Protein AF-R4WK52-F1 (afdb_monomer_lite)

Foldseek 3Di:
DQDDFFQDDPPPPPHGTRQDDDPNHGDDDDDDDDDDDDDPVVSCVVCCCVPVVPDDDDDDDDPDDPVVVPVVDDPDDDFFPDDDDPQKDFPDWADDDVQKTKTKMWRNDQPDFKDKDQQQRGGDFKGFPFKFWADPVRPGGPLPDDDDFDCDPPRPRPDDPPSPPDPGGSIDIDGRGDMIMMMTRIDGDPDD

Secondary structure (DSSP, 8-state):
------SS--SSS--S-S--EETTEE-----------S-HHHHHHHHHHHHTSPPPP------S-HHHHHHHS-----SBSSPPPTTEEEEEEEEEETTEEEEEEEE--SSSPPEEEE-SSSBSSEEEEEEEEE-TTSSSBGGG--PPP---SSS----PPP-------SEEEE-TT-EEEEEEEEEE----

Radius of gyration: 23.98 Å; chains: 1; bounding box: 51×57×61 Å

pLDDT: mean 88.11, std 11.54, range [46.22, 97.69]

InterPro domains:
  IPR011013 Galactose mutarotase-like domain superfamily [SSF74650] (1-186)
  IPR041147 Glycosyl hydrolases family 38, C-terminal domain [PF17677] (88-182)
  IPR050843 Glycosyl Hydrolase Family 38 [PTHR11607] (1-186)

Sequence (192 aa):
MVHRRLTHDDAFGVGEALNETAFGEGLVARGSIWLFAGNAEKGREVVQERSVLAPWVFISPTQLPFEHWKDTVRMEFSSLKTALPSTVQILTLEPWSNDKILLRLEHISTKADAVTIDLEDLFVPFKVNGIREMTIDGNKKKSEIRRLVWNEEIGNTIIASAPTSQPISTQVTLKTMQIRTFVLDVSYYNTF

Structure (mmCIF, N/CA/C/O backbone):
data_AF-R4WK52-F1
#
_entry.id   AF-R4WK52-F1
#
loop_
_atom_site.group_PDB
_atom_site.id
_atom_site.type_symbol
_atom_site.label_atom_id
_atom_site.label_alt_id
_atom_site.label_comp_id
_atom_site.label_asym_id
_atom_site.label_entity_id
_atom_site.label_seq_id
_atom_site.pdbx_PDB_ins_code
_atom_site.Cartn_x
_atom_site.Cartn_y
_atom_site.Cartn_z
_atom_site.occupancy
_atom_site.B_iso_or_equiv
_atom_site.auth_seq_id
_atom_site.auth_comp_id
_atom_site.auth_asym_id
_atom_site.auth_atom_id
_atom_site.pdbx_PDB_model_num
ATOM 1 N N . MET A 1 1 ? 25.585 -5.876 -5.736 1.00 86.94 1 MET A N 1
ATOM 2 C CA . MET A 1 1 ? 25.404 -6.767 -6.904 1.00 86.94 1 MET A CA 1
ATOM 3 C C . MET A 1 1 ? 24.112 -6.341 -7.592 1.00 86.94 1 MET A C 1
ATOM 5 O O . MET A 1 1 ? 23.113 -6.286 -6.895 1.00 86.94 1 MET A O 1
ATOM 9 N N . VAL A 1 2 ? 24.140 -5.938 -8.871 1.00 91.00 2 VAL A N 1
ATOM 10 C CA . VAL A 1 2 ? 22.986 -5.294 -9.556 1.00 91.00 2 VAL A CA 1
ATOM 11 C C . VAL A 1 2 ? 22.359 -6.138 -10.672 1.00 91.00 2 VAL A C 1
ATOM 13 O O . VAL A 1 2 ? 21.187 -5.970 -10.974 1.00 91.00 2 VAL A O 1
ATOM 16 N N . HIS A 1 3 ? 23.126 -7.048 -11.271 1.00 93.38 3 HIS A N 1
ATOM 17 C CA . HIS A 1 3 ? 22.686 -7.991 -12.298 1.00 93.38 3 HIS A CA 1
ATOM 18 C C . HIS A 1 3 ? 23.680 -9.164 -12.331 1.00 93.38 3 HIS A C 1
ATOM 20 O O . HIS A 1 3 ? 24.831 -8.993 -11.908 1.00 93.38 3 HIS A O 1
ATOM 26 N N . ARG A 1 4 ? 23.256 -10.351 -12.777 1.00 94.25 4 ARG A N 1
ATOM 27 C CA . ARG A 1 4 ? 24.093 -11.561 -12.810 1.00 94.25 4 ARG A CA 1
ATOM 28 C C . ARG A 1 4 ? 23.919 -12.291 -14.135 1.00 94.25 4 ARG A C 1
ATOM 30 O O . ARG A 1 4 ? 22.816 -12.374 -14.647 1.00 94.25 4 ARG A O 1
ATOM 37 N N . ARG A 1 5 ? 25.015 -12.877 -14.613 1.00 94.50 5 ARG A N 1
ATOM 38 C CA . ARG A 1 5 ? 25.045 -13.807 -15.738 1.00 94.50 5 ARG A CA 1
ATOM 39 C C . ARG A 1 5 ? 25.980 -14.957 -15.383 1.00 94.50 5 ARG A C 1
ATOM 41 O O . ARG A 1 5 ? 27.119 -14.712 -14.987 1.00 94.50 5 ARG A O 1
ATOM 48 N N . LEU A 1 6 ? 25.500 -16.184 -15.506 1.00 95.69 6 LEU A N 1
ATOM 49 C CA . LEU A 1 6 ? 26.242 -17.423 -15.312 1.00 95.69 6 LEU A CA 1
ATOM 50 C C . LEU A 1 6 ? 26.211 -18.209 -16.620 1.00 95.69 6 LEU A C 1
ATOM 52 O O . LEU A 1 6 ? 25.214 -18.207 -17.330 1.00 95.69 6 LEU A O 1
ATOM 56 N N . THR A 1 7 ? 27.312 -18.874 -16.946 1.00 95.19 7 THR A N 1
ATOM 57 C CA . THR A 1 7 ? 27.422 -19.726 -18.141 1.00 95.19 7 THR A CA 1
ATOM 58 C C . THR A 1 7 ? 27.175 -21.202 -17.844 1.00 95.19 7 THR A C 1
ATOM 60 O O . THR A 1 7 ? 27.148 -22.003 -18.770 1.00 95.19 7 THR A O 1
ATOM 63 N N . HIS A 1 8 ? 26.987 -21.550 -16.569 1.00 96.31 8 HIS A N 1
ATOM 64 C CA . HIS A 1 8 ? 26.756 -22.910 -16.098 1.00 96.31 8 HIS A CA 1
ATOM 65 C C . HIS A 1 8 ? 25.601 -22.930 -15.093 1.00 96.31 8 HIS A C 1
ATOM 67 O O . HIS A 1 8 ? 25.395 -21.952 -14.368 1.00 96.31 8 HIS A O 1
ATOM 73 N N . ASP A 1 9 ? 24.875 -24.044 -15.086 1.00 96.31 9 ASP A N 1
ATOM 74 C CA . ASP A 1 9 ? 23.872 -24.391 -14.078 1.00 96.31 9 ASP A CA 1
ATOM 75 C C . ASP A 1 9 ? 24.554 -24.718 -12.738 1.00 96.31 9 ASP A C 1
ATOM 77 O O . ASP A 1 9 ? 25.707 -25.161 -12.702 1.00 96.31 9 ASP A O 1
ATOM 81 N N . ASP A 1 10 ? 23.849 -24.479 -11.637 1.00 96.75 10 ASP A N 1
ATOM 82 C CA . ASP A 1 10 ? 24.337 -24.725 -10.277 1.00 96.75 10 ASP A CA 1
ATOM 83 C C . ASP A 1 10 ? 23.912 -26.092 -9.706 1.00 96.75 10 ASP A C 1
ATOM 85 O O . ASP A 1 10 ? 24.229 -26.402 -8.558 1.00 96.75 10 ASP A O 1
ATOM 89 N N . ALA A 1 11 ? 23.259 -26.932 -10.515 1.00 95.69 11 ALA A N 1
ATOM 90 C CA . ALA A 1 11 ? 22.800 -28.280 -10.198 1.00 95.69 11 ALA A CA 1
ATOM 91 C C . ALA A 1 11 ? 21.759 -28.371 -9.066 1.00 95.69 11 ALA A C 1
ATOM 93 O O . ALA A 1 11 ? 21.565 -29.448 -8.496 1.00 95.69 11 ALA A O 1
ATOM 94 N N . PHE A 1 12 ? 21.027 -27.288 -8.776 1.00 96.62 12 PHE A N 1
ATOM 95 C CA . PHE A 1 12 ? 19.906 -27.299 -7.821 1.00 96.62 12 PHE A CA 1
ATOM 96 C C . PHE A 1 12 ? 18.532 -27.566 -8.463 1.00 96.62 12 PHE A C 1
ATOM 98 O O . PHE A 1 12 ? 17.501 -27.424 -7.806 1.00 96.62 12 PHE A O 1
ATOM 105 N N . GLY A 1 13 ? 18.511 -28.015 -9.723 1.00 96.62 13 GLY A N 1
ATOM 106 C CA . GLY A 1 13 ? 17.323 -28.577 -10.377 1.00 96.62 13 GLY A CA 1
ATOM 107 C C . GLY A 1 13 ? 16.658 -27.691 -11.429 1.00 96.62 13 GLY A C 1
ATOM 108 O O . GLY A 1 13 ? 15.668 -28.123 -12.014 1.00 96.62 13 GLY A O 1
ATOM 109 N N . VAL A 1 14 ? 17.192 -26.494 -11.696 1.00 96.31 14 VAL A N 1
ATOM 110 C CA . VAL A 1 14 ? 16.704 -25.633 -12.789 1.00 96.31 14 VAL A CA 1
ATOM 111 C C . VAL A 1 14 ? 17.180 -26.170 -14.145 1.00 96.31 14 VAL A C 1
ATOM 113 O O . VAL A 1 14 ? 16.393 -26.228 -15.085 1.00 96.31 14 VAL A O 1
ATOM 116 N N . GLY A 1 15 ? 18.423 -26.664 -14.228 1.00 95.38 15 GLY A N 1
ATOM 117 C CA . GLY A 1 15 ? 18.935 -27.368 -15.410 1.00 95.38 15 GLY A CA 1
ATOM 118 C C . GLY A 1 15 ? 19.365 -26.440 -16.547 1.00 95.38 15 GLY A C 1
ATOM 119 O O . GLY A 1 15 ? 19.543 -26.893 -17.678 1.00 95.38 15 GLY A O 1
ATOM 120 N N . GLU A 1 16 ? 19.553 -25.155 -16.260 1.00 96.25 16 GLU A N 1
ATOM 121 C CA . GLU A 1 16 ? 20.006 -24.151 -17.215 1.00 96.25 16 GLU A CA 1
ATOM 122 C C . GLU A 1 16 ? 20.900 -23.115 -16.534 1.00 96.25 16 GLU A C 1
ATOM 124 O O . GLU A 1 16 ? 20.782 -22.807 -15.349 1.00 96.25 16 GLU A O 1
ATOM 129 N N . ALA A 1 17 ? 21.827 -22.557 -17.306 1.00 96.19 17 ALA A N 1
ATOM 130 C CA . ALA A 1 17 ? 22.644 -21.456 -16.832 1.00 96.19 17 ALA A CA 1
ATOM 131 C C . ALA A 1 17 ? 21.810 -20.169 -16.743 1.00 96.19 17 ALA A C 1
ATOM 133 O O . ALA A 1 17 ? 21.009 -19.889 -17.634 1.00 96.19 17 ALA A O 1
ATOM 134 N N . LEU A 1 18 ? 22.069 -19.329 -15.733 1.00 96.56 18 LEU A N 1
ATOM 135 C CA . LEU A 1 18 ? 21.485 -17.984 -15.633 1.00 96.56 18 LEU A CA 1
ATOM 136 C C . LEU A 1 18 ? 22.052 -17.059 -16.729 1.00 96.56 18 LEU A C 1
ATOM 138 O O . LEU A 1 18 ? 22.926 -16.232 -16.474 1.00 96.56 18 LEU A O 1
ATOM 142 N N . ASN A 1 19 ? 21.588 -17.218 -17.964 1.00 96.25 19 ASN A N 1
ATOM 143 C CA . ASN A 1 19 ? 22.111 -16.554 -19.157 1.00 96.25 19 ASN A CA 1
ATOM 144 C C . ASN A 1 19 ? 20.976 -15.910 -19.968 1.00 96.25 19 ASN A C 1
ATOM 146 O O . ASN A 1 19 ? 20.740 -16.267 -21.121 1.00 96.25 19 ASN A O 1
ATOM 150 N N . GLU A 1 20 ? 20.257 -14.977 -19.345 1.00 96.25 20 GLU A N 1
ATOM 151 C CA . GLU A 1 20 ? 19.102 -14.307 -19.947 1.00 96.25 20 GLU A CA 1
ATOM 152 C C . GLU A 1 20 ? 19.491 -13.512 -21.207 1.00 96.25 20 GLU A C 1
ATOM 154 O O . GLU A 1 20 ? 20.493 -12.786 -21.233 1.00 96.25 20 GLU A O 1
ATOM 159 N N . THR A 1 21 ? 18.674 -13.627 -22.259 1.00 95.50 21 THR A N 1
ATOM 160 C CA . THR A 1 21 ? 18.874 -12.931 -23.539 1.00 95.50 21 THR A CA 1
ATOM 161 C C . THR A 1 21 ? 17.577 -12.300 -24.045 1.00 95.50 21 THR A C 1
ATOM 163 O O . THR A 1 21 ? 16.484 -12.785 -23.759 1.00 95.50 21 THR A O 1
ATOM 166 N N . ALA A 1 22 ? 17.697 -11.215 -24.810 1.00 94.56 22 ALA A N 1
ATOM 167 C CA . ALA A 1 22 ? 16.609 -10.566 -25.533 1.00 94.56 22 ALA A CA 1
ATOM 168 C C . ALA A 1 22 ? 17.093 -10.209 -26.946 1.00 94.56 22 ALA A C 1
ATOM 170 O O . ALA A 1 22 ? 18.176 -9.656 -27.108 1.00 94.56 22 ALA A O 1
ATOM 171 N N . PHE A 1 23 ? 16.309 -10.546 -27.975 1.00 94.00 23 PHE A N 1
ATOM 172 C CA . PHE A 1 23 ? 16.657 -10.303 -29.388 1.00 94.00 23 PHE A CA 1
ATOM 173 C C . PHE A 1 23 ? 18.012 -10.895 -29.831 1.00 94.00 23 PHE A C 1
ATOM 175 O O . PHE A 1 23 ? 18.664 -10.364 -30.722 1.00 94.00 23 PHE A O 1
ATOM 182 N N . GLY A 1 24 ? 18.434 -12.007 -29.219 1.00 93.56 24 GLY A N 1
ATOM 183 C CA . GLY A 1 24 ? 19.725 -12.646 -29.507 1.00 93.56 24 GLY A CA 1
ATOM 184 C C . GLY A 1 24 ? 20.925 -12.000 -28.805 1.00 93.56 24 GLY A C 1
ATOM 185 O O . GLY A 1 24 ? 22.045 -12.480 -28.963 1.00 93.56 24 GLY A O 1
ATOM 186 N N . GLU A 1 25 ? 20.703 -10.964 -27.997 1.00 95.12 25 GLU A N 1
ATOM 187 C CA . GLU A 1 25 ? 21.729 -10.292 -27.202 1.00 95.12 25 GLU A CA 1
ATOM 188 C C . GLU A 1 25 ? 21.534 -10.546 -25.703 1.00 95.12 25 GLU A C 1
ATOM 190 O O . GLU A 1 25 ? 20.464 -10.958 -25.259 1.00 95.12 25 GLU A O 1
ATOM 195 N N . GLY A 1 26 ? 22.578 -10.319 -24.901 1.00 94.69 26 GLY A N 1
ATOM 196 C CA . GLY A 1 26 ? 22.482 -10.442 -23.443 1.00 94.69 26 GLY A CA 1
ATOM 197 C C . GLY A 1 26 ? 21.483 -9.442 -22.858 1.00 94.69 26 GLY A C 1
ATOM 198 O O . GLY A 1 26 ? 21.455 -8.282 -23.270 1.00 94.69 26 GLY A O 1
ATOM 199 N N . LEU A 1 27 ? 20.672 -9.884 -21.894 1.00 95.31 27 LEU A N 1
ATOM 200 C CA . LEU A 1 27 ? 19.656 -9.038 -21.272 1.00 95.31 27 LEU A CA 1
ATOM 201 C C . LEU A 1 27 ? 20.279 -7.780 -20.640 1.00 95.31 27 LEU A C 1
ATOM 203 O O . LEU A 1 27 ? 21.275 -7.847 -19.919 1.00 95.31 27 LEU A O 1
ATOM 207 N N . VAL A 1 28 ? 19.653 -6.625 -20.872 1.00 93.69 28 VAL A N 1
ATOM 208 C CA . VAL A 1 28 ? 20.052 -5.350 -20.265 1.00 93.69 28 VAL A CA 1
ATOM 209 C C . VAL A 1 28 ? 19.059 -4.975 -19.171 1.00 93.69 28 VAL A C 1
ATOM 211 O O . VAL A 1 28 ? 17.917 -4.614 -19.448 1.00 93.69 28 VAL A O 1
ATOM 214 N N . ALA A 1 29 ? 19.509 -5.009 -17.917 1.00 93.12 29 ALA A N 1
ATOM 215 C CA . ALA A 1 29 ? 18.735 -4.515 -16.784 1.00 93.12 29 ALA A CA 1
ATOM 216 C C . ALA A 1 29 ? 18.950 -3.007 -16.574 1.00 93.12 29 ALA A C 1
ATOM 218 O O . ALA A 1 29 ? 20.080 -2.513 -16.591 1.00 93.12 29 ALA A O 1
ATOM 219 N N . ARG A 1 30 ? 17.862 -2.273 -16.318 1.00 94.25 30 ARG A N 1
ATOM 220 C CA . ARG A 1 30 ? 17.885 -0.857 -15.926 1.00 94.25 30 ARG A CA 1
ATOM 221 C C . ARG A 1 30 ? 17.301 -0.711 -14.525 1.00 94.25 30 ARG A C 1
ATOM 223 O O . ARG A 1 30 ? 16.244 -1.257 -14.238 1.00 94.25 30 ARG A O 1
ATOM 230 N N . GLY A 1 31 ? 17.968 0.066 -13.680 1.00 90.31 31 GLY A N 1
ATOM 231 C CA . GLY A 1 31 ? 17.504 0.385 -12.333 1.00 90.31 31 GLY A CA 1
ATOM 232 C C . GLY A 1 31 ? 18.007 1.748 -11.873 1.00 90.31 31 GLY A C 1
ATOM 233 O O . GLY A 1 31 ? 18.749 2.427 -12.586 1.00 90.31 31 GLY A O 1
ATOM 234 N N . SER A 1 32 ? 17.599 2.163 -10.679 1.00 89.19 32 SER A N 1
ATOM 235 C CA . SER A 1 32 ? 18.031 3.416 -10.055 1.00 89.19 32 SER A CA 1
ATOM 236 C C . SER A 1 32 ? 18.403 3.171 -8.598 1.00 89.19 32 SER A C 1
ATOM 238 O O . SER A 1 32 ? 17.761 2.374 -7.919 1.00 89.19 32 SER A O 1
ATOM 240 N N . ILE A 1 33 ? 19.447 3.853 -8.126 1.00 88.06 33 ILE A N 1
ATOM 241 C CA . ILE A 1 33 ? 19.880 3.819 -6.727 1.00 88.06 33 ILE A CA 1
ATOM 242 C C . ILE A 1 33 ? 19.674 5.215 -6.154 1.00 88.06 33 ILE A C 1
ATOM 244 O O . ILE A 1 33 ? 20.225 6.188 -6.669 1.00 88.06 33 ILE A O 1
ATOM 248 N N . TRP A 1 34 ? 18.894 5.303 -5.082 1.00 87.31 34 TRP A N 1
ATOM 249 C CA . TRP A 1 34 ? 18.673 6.543 -4.349 1.00 87.31 34 TRP A CA 1
ATOM 250 C C . TRP A 1 34 ? 19.584 6.568 -3.125 1.00 87.31 34 TRP A C 1
ATOM 252 O O . TRP A 1 34 ? 19.516 5.682 -2.276 1.00 87.31 34 TRP A O 1
ATOM 262 N N . LEU A 1 35 ? 20.444 7.581 -3.042 1.00 86.94 35 LEU A N 1
ATOM 263 C CA . LEU A 1 35 ? 21.321 7.810 -1.897 1.00 86.94 35 LEU A CA 1
ATOM 264 C C . LEU A 1 35 ? 20.873 9.079 -1.182 1.00 86.94 35 LEU A C 1
ATOM 266 O O . LEU A 1 35 ? 20.707 10.126 -1.807 1.00 86.94 35 LEU A O 1
ATOM 270 N N . PHE A 1 36 ? 20.696 8.981 0.131 1.00 87.00 36 PHE A N 1
ATOM 271 C CA . PHE A 1 36 ? 20.346 10.107 0.982 1.00 87.00 36 PHE A CA 1
ATOM 272 C C . PHE A 1 36 ? 21.392 10.261 2.086 1.00 87.00 36 PHE A C 1
ATOM 274 O O . PHE A 1 36 ? 21.733 9.291 2.760 1.00 87.00 36 PHE A O 1
ATOM 281 N N . ALA A 1 37 ? 21.877 11.486 2.287 1.00 90.25 37 ALA A N 1
ATOM 282 C CA . ALA A 1 37 ? 22.793 11.835 3.365 1.00 90.25 37 ALA A CA 1
ATOM 283 C C . ALA A 1 37 ? 22.104 12.824 4.315 1.00 90.25 37 ALA A C 1
ATOM 285 O O . ALA A 1 37 ? 21.716 13.916 3.903 1.00 90.25 37 ALA A O 1
ATOM 286 N N . GLY A 1 38 ? 21.940 12.443 5.584 1.00 88.56 38 GLY A N 1
ATOM 287 C CA . GLY A 1 38 ? 21.309 13.284 6.600 1.00 88.56 38 GLY A CA 1
ATOM 288 C C . GLY A 1 38 ? 20.511 12.481 7.623 1.00 88.56 38 GLY A C 1
ATOM 289 O O . GLY A 1 38 ? 20.857 11.351 7.959 1.00 88.56 38 GLY A O 1
ATOM 290 N N . ASN A 1 39 ? 19.427 13.075 8.125 1.00 87.94 39 ASN A N 1
ATOM 291 C CA . ASN A 1 39 ? 18.526 12.415 9.065 1.00 87.94 39 ASN A CA 1
ATOM 292 C C . ASN A 1 39 ? 17.831 11.207 8.409 1.00 87.94 39 ASN A C 1
ATOM 294 O O . ASN A 1 39 ? 17.157 11.361 7.394 1.00 87.94 39 ASN A O 1
ATOM 298 N N . ALA A 1 40 ? 17.965 10.025 9.014 1.00 83.19 40 ALA A N 1
ATOM 299 C CA . ALA A 1 40 ? 17.445 8.776 8.461 1.00 83.19 40 ALA A CA 1
ATOM 300 C C . ALA A 1 40 ? 15.916 8.762 8.269 1.00 83.19 40 ALA A C 1
ATOM 302 O O . ALA A 1 40 ? 15.443 8.197 7.289 1.00 83.19 40 ALA A O 1
ATOM 303 N N . GLU A 1 41 ? 15.147 9.407 9.152 1.00 78.81 41 GLU A N 1
ATOM 304 C CA . GLU A 1 41 ? 13.683 9.483 9.030 1.00 78.81 41 GLU A CA 1
ATOM 305 C C . GLU A 1 41 ? 13.285 10.320 7.810 1.00 78.81 41 GLU A C 1
ATOM 307 O O . GLU A 1 41 ? 12.497 9.870 6.981 1.00 78.81 41 GLU A O 1
ATOM 312 N N . LYS A 1 42 ? 13.915 11.490 7.642 1.00 81.38 42 LYS A N 1
ATOM 313 C CA . LYS A 1 42 ? 13.708 12.347 6.465 1.00 81.38 42 LYS A CA 1
ATOM 314 C C . LYS A 1 42 ? 14.198 11.676 5.179 1.00 81.38 42 LYS A C 1
ATOM 316 O O . LYS A 1 42 ? 13.603 11.836 4.120 1.00 81.38 42 LYS A O 1
ATOM 321 N N . GLY A 1 43 ? 15.282 10.910 5.274 1.00 85.62 43 GLY A N 1
ATOM 322 C CA . GLY A 1 43 ? 15.788 10.115 4.162 1.00 85.62 43 GLY A CA 1
ATOM 323 C C . GLY A 1 43 ? 14.808 9.040 3.722 1.00 85.62 43 GLY A C 1
ATOM 324 O O . GLY A 1 43 ? 14.590 8.882 2.524 1.00 85.62 43 GLY A O 1
ATOM 325 N N . ARG A 1 44 ? 14.183 8.342 4.679 1.00 81.06 44 ARG A N 1
ATOM 326 C CA . ARG A 1 44 ? 13.153 7.339 4.395 1.00 81.06 44 ARG A CA 1
ATOM 327 C C . ARG A 1 44 ? 11.984 7.959 3.640 1.00 81.06 44 ARG A C 1
ATOM 329 O O . ARG A 1 44 ? 11.641 7.435 2.592 1.00 81.06 44 ARG A O 1
ATOM 336 N N . GLU A 1 45 ? 11.436 9.068 4.132 1.00 79.50 45 GLU A N 1
ATOM 337 C CA . GLU A 1 45 ? 10.319 9.786 3.499 1.00 79.50 45 GLU A CA 1
ATOM 338 C C . GLU A 1 45 ? 10.632 10.134 2.034 1.00 79.50 45 GLU A C 1
ATOM 340 O O . GLU A 1 45 ? 9.950 9.672 1.122 1.00 79.50 45 GLU A O 1
ATOM 345 N N . VAL A 1 46 ? 11.749 10.828 1.787 1.00 83.50 46 VAL A N 1
ATOM 346 C CA . VAL A 1 46 ? 12.144 11.254 0.433 1.00 83.50 46 VAL A CA 1
ATOM 347 C C . VAL A 1 46 ? 12.391 10.066 -0.501 1.00 83.50 46 VAL A C 1
ATOM 349 O O . VAL A 1 46 ? 12.014 10.098 -1.674 1.00 83.50 46 VAL A O 1
ATOM 352 N N . VAL A 1 47 ? 13.060 9.016 -0.018 1.00 86.38 47 VAL A N 1
ATOM 353 C CA . VAL A 1 47 ? 13.332 7.824 -0.835 1.00 86.38 47 VAL A CA 1
ATOM 354 C C . VAL A 1 47 ? 12.036 7.069 -1.121 1.00 86.38 47 VAL A C 1
ATOM 356 O O . VAL A 1 47 ? 11.841 6.614 -2.248 1.00 86.38 47 VAL A O 1
ATOM 359 N N . GLN A 1 48 ? 11.139 6.958 -0.144 1.00 83.31 48 GLN A N 1
ATOM 360 C CA . GLN A 1 48 ? 9.858 6.273 -0.284 1.00 83.31 48 GLN A CA 1
ATOM 361 C C . GLN A 1 48 ? 8.954 6.970 -1.304 1.00 83.31 48 GLN A C 1
ATOM 363 O O . GLN A 1 48 ? 8.451 6.297 -2.205 1.00 83.31 48 GLN A O 1
ATOM 368 N N . GLU A 1 49 ? 8.828 8.297 -1.236 1.00 81.88 49 GLU A N 1
ATOM 369 C CA . GLU A 1 49 ? 8.078 9.102 -2.212 1.00 81.88 49 GLU A CA 1
ATOM 370 C C . GLU A 1 49 ? 8.612 8.939 -3.639 1.00 81.88 49 GLU A C 1
ATOM 372 O O . GLU A 1 49 ? 7.845 8.884 -4.596 1.00 81.88 49 GLU A O 1
ATOM 377 N N . ARG A 1 50 ? 9.934 8.832 -3.805 1.00 84.00 50 ARG A N 1
ATOM 378 C CA . ARG A 1 50 ? 10.556 8.739 -5.136 1.00 84.00 50 ARG A CA 1
ATOM 379 C C . ARG A 1 50 ? 10.602 7.335 -5.724 1.00 84.00 50 ARG A C 1
ATOM 381 O O . ARG A 1 50 ? 10.713 7.207 -6.940 1.00 84.00 50 ARG A O 1
ATOM 388 N N . SER A 1 51 ? 10.601 6.298 -4.888 1.00 83.38 51 SER A N 1
ATOM 389 C CA . SER A 1 51 ? 10.824 4.917 -5.338 1.00 83.38 51 SER A CA 1
ATOM 390 C C . SER A 1 51 ? 9.592 4.027 -5.227 1.00 83.38 51 SER A C 1
ATOM 392 O O . SER A 1 51 ? 9.293 3.308 -6.175 1.00 83.38 51 SER A O 1
ATOM 394 N N . VAL A 1 52 ? 8.874 4.076 -4.104 1.00 81.19 52 VAL A N 1
ATOM 395 C CA . VAL A 1 52 ? 7.751 3.167 -3.815 1.00 81.19 52 VAL A CA 1
ATOM 396 C C . VAL A 1 52 ? 6.411 3.835 -4.101 1.00 81.19 52 VAL A C 1
ATOM 398 O O . VAL A 1 52 ? 5.509 3.200 -4.636 1.00 81.19 52 VAL A O 1
ATOM 401 N N . LEU A 1 53 ? 6.288 5.119 -3.763 1.00 85.50 53 LEU A N 1
ATOM 402 C CA . LEU A 1 53 ? 5.055 5.901 -3.871 1.00 85.50 53 LEU A CA 1
ATOM 403 C C . LEU A 1 53 ? 5.142 6.955 -4.980 1.00 85.50 53 LEU A C 1
ATOM 405 O O . LEU A 1 53 ? 4.523 8.014 -4.883 1.00 85.50 53 LEU A O 1
ATOM 409 N N . ALA A 1 54 ? 5.927 6.674 -6.024 1.00 87.06 54 ALA A N 1
ATOM 410 C CA . ALA A 1 54 ? 6.085 7.597 -7.136 1.00 87.06 54 ALA A CA 1
ATOM 411 C C . ALA A 1 54 ? 4.715 7.898 -7.777 1.00 87.06 54 ALA A C 1
ATOM 413 O O . ALA A 1 54 ? 3.939 6.968 -8.034 1.00 87.06 54 ALA A O 1
ATOM 414 N N . PRO A 1 55 ? 4.401 9.178 -8.050 1.00 88.50 55 PRO A N 1
ATOM 415 C CA . PRO A 1 55 ? 3.118 9.549 -8.622 1.00 88.50 55 PRO A CA 1
ATOM 416 C C . PRO A 1 55 ? 2.965 8.954 -10.020 1.00 88.50 55 PRO A C 1
ATOM 418 O O . PRO A 1 55 ? 3.917 8.879 -10.802 1.00 88.50 55 PRO A O 1
ATOM 421 N N . TRP A 1 56 ? 1.741 8.558 -10.354 1.00 90.44 56 TRP A N 1
ATOM 422 C CA . TRP A 1 56 ? 1.427 8.097 -11.698 1.00 90.44 56 TRP A CA 1
ATOM 423 C C . TRP A 1 56 ? 1.275 9.305 -12.615 1.00 90.44 56 TRP A C 1
ATOM 425 O O . TRP A 1 56 ? 0.474 10.204 -12.359 1.00 90.44 56 TRP A O 1
ATOM 435 N N . VAL A 1 57 ? 2.065 9.326 -13.685 1.00 91.94 57 VAL A N 1
ATOM 436 C CA . VAL A 1 57 ? 2.021 10.396 -14.680 1.00 91.94 57 VAL A CA 1
ATOM 437 C C . VAL A 1 57 ? 1.075 9.980 -15.794 1.00 91.94 57 VAL A C 1
ATOM 439 O O . VAL A 1 57 ? 1.330 9.014 -16.512 1.00 91.94 57 VAL A O 1
ATOM 442 N N . PHE A 1 58 ? -0.005 10.737 -15.950 1.00 91.69 58 PHE A N 1
ATOM 443 C CA . PHE A 1 58 ? -0.960 10.574 -17.038 1.00 91.69 58 PHE A CA 1
ATOM 444 C C . PHE A 1 58 ? -0.797 11.722 -18.031 1.00 91.69 58 PHE A C 1
ATOM 446 O O . PHE A 1 58 ? -0.645 12.877 -17.637 1.00 91.69 58 PHE A O 1
ATOM 453 N N . ILE A 1 59 ? -0.830 11.405 -19.323 1.00 92.19 59 ILE A N 1
ATOM 454 C CA . ILE A 1 59 ? -0.715 12.383 -20.407 1.00 92.19 59 ILE A CA 1
ATOM 455 C C . ILE A 1 59 ? -1.914 12.182 -21.330 1.00 92.19 59 ILE A C 1
ATOM 457 O O . ILE A 1 59 ? -2.173 11.063 -21.767 1.00 92.19 59 ILE A O 1
ATOM 461 N N . SER A 1 60 ? -2.631 13.265 -21.631 1.00 89.00 60 SER A N 1
ATOM 462 C CA . SER A 1 60 ? -3.748 13.263 -22.578 1.00 89.00 60 SER A CA 1
ATOM 463 C C . SER A 1 60 ? -3.510 14.313 -23.662 1.00 89.00 60 SER A C 1
ATOM 465 O O . SER A 1 60 ? -3.121 15.436 -23.331 1.00 89.00 60 SER A O 1
ATOM 467 N N . PRO A 1 61 ? -3.749 13.999 -24.947 1.00 92.31 61 PRO A N 1
ATOM 468 C CA . PRO A 1 61 ? -3.722 15.007 -25.996 1.00 92.31 61 PRO A CA 1
ATOM 469 C C . PRO A 1 61 ? -4.884 15.992 -25.813 1.00 92.31 61 PRO A C 1
ATOM 471 O O . PRO A 1 61 ? -5.986 15.602 -25.426 1.00 92.31 61 PRO A O 1
ATOM 474 N N . THR A 1 62 ? -4.653 17.267 -26.120 1.00 90.62 62 THR A N 1
ATOM 475 C CA . THR A 1 62 ? -5.697 18.298 -26.138 1.00 90.62 62 THR A CA 1
ATOM 476 C C . THR A 1 62 ? -5.403 19.339 -27.214 1.00 90.62 62 THR A C 1
ATOM 478 O O . THR A 1 62 ? -4.245 19.639 -27.500 1.00 90.62 62 THR A O 1
ATOM 481 N N . GLN A 1 63 ? -6.461 19.865 -27.828 1.00 92.69 63 GLN A N 1
ATOM 482 C CA . GLN A 1 63 ? -6.396 21.007 -28.747 1.00 92.69 63 GLN A CA 1
ATOM 483 C C . GLN A 1 63 ? -6.780 22.320 -28.049 1.00 92.69 63 GLN A C 1
ATOM 485 O O . GLN A 1 63 ? -6.660 23.391 -28.642 1.00 92.69 63 GLN A O 1
ATOM 490 N N . LEU A 1 64 ? -7.258 22.248 -26.801 1.00 92.62 64 LEU A N 1
ATOM 491 C CA . LEU A 1 64 ? -7.635 23.423 -26.028 1.00 92.62 64 LEU A CA 1
ATOM 492 C C . LEU A 1 64 ? -6.376 24.134 -25.508 1.00 92.62 64 LEU A C 1
ATOM 494 O O . LEU A 1 64 ? -5.488 23.474 -24.961 1.00 92.62 64 LEU A O 1
ATOM 498 N N . PRO A 1 65 ? -6.302 25.472 -25.613 1.00 93.69 65 PRO A N 1
ATOM 499 C CA . PRO A 1 65 ? -5.316 26.253 -24.878 1.00 93.69 65 PRO A CA 1
ATOM 500 C C . PRO A 1 65 ? -5.432 26.011 -23.367 1.00 93.69 65 PRO A C 1
ATOM 502 O O . PRO A 1 65 ? -6.524 25.755 -22.856 1.00 93.69 65 PRO A O 1
ATOM 505 N N . PHE A 1 66 ? -4.314 26.143 -22.648 1.00 90.94 66 PHE A N 1
ATOM 506 C CA . PHE A 1 66 ? -4.240 25.866 -21.208 1.00 90.94 66 PHE A CA 1
ATOM 507 C C . PHE A 1 66 ? -5.299 26.614 -20.382 1.00 90.94 66 PHE A C 1
ATOM 509 O O . PHE A 1 66 ? -5.944 25.997 -19.539 1.00 90.94 66 PHE A O 1
ATOM 516 N N . GLU A 1 67 ? -5.523 27.902 -20.662 1.00 93.00 67 GLU A N 1
ATOM 517 C CA . GLU A 1 67 ? -6.513 28.716 -19.938 1.00 93.00 67 GLU A CA 1
ATOM 518 C C . GLU A 1 67 ? -7.930 28.133 -20.050 1.00 93.00 67 GLU A C 1
ATOM 520 O O . GLU A 1 67 ? -8.624 27.999 -19.050 1.00 93.00 67 GLU A O 1
ATOM 525 N N . HIS A 1 68 ? -8.329 27.671 -21.241 1.00 92.31 68 HIS A N 1
ATOM 526 C CA . HIS A 1 68 ? -9.633 27.031 -21.429 1.00 92.31 68 HIS A CA 1
ATOM 527 C C . HIS A 1 68 ? -9.703 25.649 -20.774 1.00 92.31 68 HIS A C 1
ATOM 529 O O . HIS A 1 68 ? -10.726 25.293 -20.196 1.00 92.31 68 HIS A O 1
ATOM 535 N N . TRP A 1 69 ? -8.624 24.865 -20.845 1.00 91.25 69 TRP A N 1
ATOM 536 C CA . TRP A 1 69 ? -8.575 23.545 -20.214 1.00 91.25 69 TRP A CA 1
ATOM 537 C C . TRP A 1 69 ? -8.779 23.638 -18.700 1.00 91.25 69 TRP A C 1
ATOM 539 O O . TRP A 1 69 ? -9.607 22.916 -18.141 1.00 91.25 69 TRP A O 1
ATOM 549 N N . LYS A 1 70 ? -8.062 24.566 -18.059 1.00 90.81 70 LYS A N 1
ATOM 550 C CA . LYS A 1 70 ? -8.104 24.815 -16.61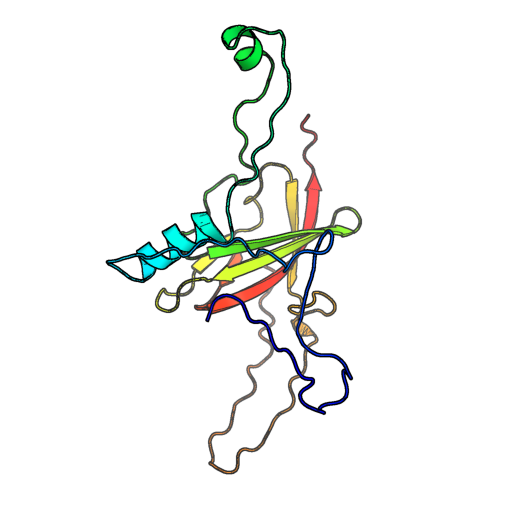6 1.00 90.81 70 LYS A CA 1
ATOM 551 C C . LYS A 1 70 ? -9.516 25.122 -16.109 1.00 90.81 70 LYS A C 1
ATOM 553 O O . LYS A 1 70 ? -9.859 24.689 -15.014 1.00 90.81 70 LYS A O 1
ATOM 558 N N . ASP A 1 71 ? -10.321 25.821 -16.905 1.00 90.62 71 ASP A N 1
ATOM 559 C CA . ASP A 1 71 ? -11.701 26.163 -16.545 1.00 90.62 71 ASP A CA 1
ATOM 560 C C . ASP A 1 71 ? -12.681 25.000 -16.772 1.00 90.62 71 ASP A C 1
ATOM 562 O O . ASP A 1 71 ? -13.733 24.931 -16.138 1.00 90.62 71 ASP A O 1
ATOM 566 N N . THR A 1 72 ? -12.348 24.067 -17.668 1.00 89.88 72 THR A N 1
ATOM 567 C CA . THR A 1 72 ? -13.220 22.931 -18.024 1.00 89.88 72 THR A CA 1
ATOM 568 C C . THR A 1 72 ? -12.989 21.674 -17.190 1.00 89.88 72 THR A C 1
ATOM 570 O O . THR A 1 72 ? -13.882 20.832 -17.098 1.00 89.88 72 THR A O 1
ATOM 573 N N . VAL A 1 73 ? -11.806 21.517 -16.592 1.00 89.44 73 VAL A N 1
ATOM 574 C CA . VAL A 1 73 ? -11.402 20.285 -15.904 1.00 89.44 73 VAL A CA 1
ATOM 575 C C . VAL A 1 73 ? -10.987 20.583 -14.470 1.00 89.44 73 VAL A C 1
ATOM 577 O O . VAL A 1 73 ? -10.303 21.561 -14.182 1.00 89.44 73 VAL A O 1
ATOM 580 N N . ARG A 1 74 ? -11.355 19.690 -13.545 1.00 90.00 74 ARG A N 1
ATOM 581 C CA . ARG A 1 74 ? -10.851 19.732 -12.171 1.00 90.00 74 ARG A CA 1
ATOM 582 C C . ARG A 1 74 ? -9.353 19.402 -12.165 1.00 90.00 74 ARG A C 1
ATOM 584 O O . ARG A 1 74 ? -8.972 18.245 -12.308 1.00 90.00 74 ARG A O 1
ATOM 591 N N . MET A 1 75 ? -8.525 20.428 -11.978 1.00 90.31 75 MET A N 1
ATOM 592 C CA . MET A 1 75 ? -7.060 20.311 -12.002 1.00 90.31 75 MET A CA 1
ATOM 593 C C . MET A 1 75 ? -6.462 19.675 -10.741 1.00 90.31 75 MET A C 1
ATOM 595 O O . MET A 1 75 ? -5.344 19.172 -10.785 1.00 90.31 75 MET A O 1
ATOM 599 N N . GLU A 1 76 ? -7.193 19.686 -9.626 1.00 91.62 76 GLU A N 1
ATOM 600 C CA . GLU A 1 76 ? -6.735 19.144 -8.348 1.00 91.62 76 GLU A CA 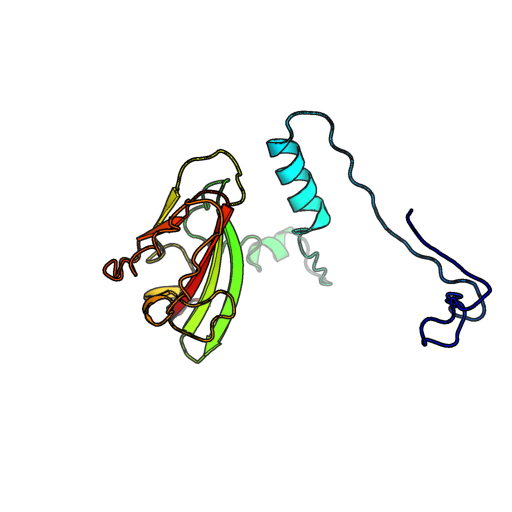1
ATOM 601 C C . GLU A 1 76 ? -7.865 18.392 -7.644 1.00 91.62 76 GLU A C 1
ATOM 603 O O . GLU A 1 76 ? -9.019 18.829 -7.625 1.00 91.62 76 GLU A O 1
ATOM 608 N N . PHE A 1 77 ? -7.532 17.247 -7.055 1.00 91.81 77 PHE A N 1
ATOM 609 C CA . PHE A 1 77 ? -8.457 16.460 -6.256 1.00 91.81 77 PHE A CA 1
ATOM 610 C C . PHE A 1 77 ? -7.718 15.769 -5.110 1.00 91.81 77 PHE A C 1
ATOM 612 O O . PHE A 1 77 ? -6.697 15.121 -5.326 1.00 91.81 77 PHE A O 1
ATOM 619 N N . SER A 1 78 ? -8.285 15.860 -3.906 1.00 92.75 78 SER A N 1
ATOM 620 C CA . SER A 1 78 ? -7.894 15.062 -2.745 1.00 92.75 78 SER A CA 1
ATOM 621 C C . SER A 1 78 ? -9.085 14.224 -2.300 1.00 92.75 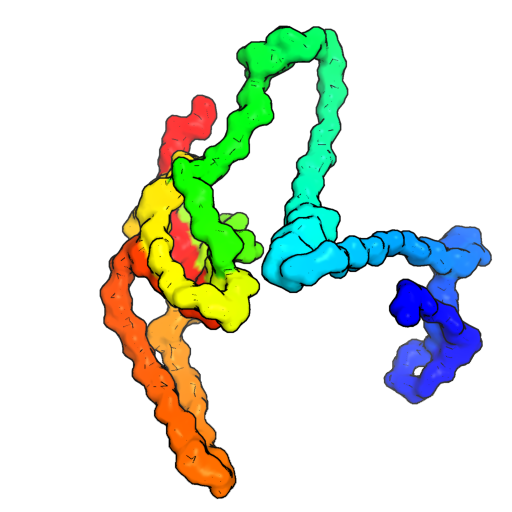78 SER A C 1
ATOM 623 O O . SER A 1 78 ? -10.198 14.733 -2.156 1.00 92.75 78 SER A O 1
ATOM 625 N N . SER A 1 79 ? -8.848 12.937 -2.054 1.00 92.69 79 SER A N 1
ATOM 626 C CA . SER A 1 79 ? -9.855 12.043 -1.481 1.00 92.69 79 SER A CA 1
ATOM 627 C C . SER A 1 79 ? -9.934 12.132 0.044 1.00 92.69 79 SER A C 1
ATOM 629 O O . SER A 1 79 ? -10.897 11.628 0.615 1.00 92.69 79 SER A O 1
ATOM 631 N N . LEU A 1 80 ? -8.958 12.765 0.702 1.00 95.06 80 LEU A N 1
ATOM 632 C CA . LEU A 1 80 ? -8.906 12.947 2.153 1.00 95.06 80 LEU A CA 1
ATOM 633 C C . LEU A 1 80 ? -9.385 14.351 2.535 1.00 95.06 80 LEU A C 1
ATOM 635 O O . LEU A 1 80 ? -8.933 15.332 1.939 1.00 95.06 80 LEU A O 1
ATOM 639 N N . LYS A 1 81 ? -10.261 14.452 3.547 1.00 92.94 81 LYS A N 1
ATOM 640 C CA . LYS A 1 81 ? -10.700 15.743 4.118 1.00 92.94 81 LYS A CA 1
ATOM 641 C C . LYS A 1 81 ? -9.587 16.411 4.926 1.00 92.94 81 LYS A C 1
ATOM 643 O O . LYS A 1 81 ? -9.443 17.629 4.889 1.00 92.94 81 LYS A O 1
ATOM 648 N N . THR A 1 82 ? -8.790 15.601 5.619 1.00 92.38 82 THR A N 1
ATOM 649 C CA . THR A 1 82 ? -7.661 16.040 6.443 1.00 92.38 82 THR A CA 1
ATOM 650 C C . THR A 1 82 ? -6.454 15.170 6.126 1.00 92.38 82 THR A C 1
ATOM 652 O O . THR A 1 82 ? -6.587 13.956 5.964 1.00 92.38 82 THR A O 1
ATOM 655 N N . ALA A 1 83 ? -5.274 15.785 6.039 1.00 93.12 83 ALA A N 1
ATOM 656 C CA . ALA A 1 83 ? -4.031 15.046 5.867 1.00 93.12 83 ALA A CA 1
ATOM 657 C C . ALA A 1 83 ? -3.821 14.067 7.032 1.00 93.12 83 ALA A C 1
ATOM 659 O O . ALA A 1 83 ? -4.067 14.400 8.194 1.00 93.12 83 ALA A O 1
ATOM 660 N N . LEU A 1 84 ? -3.354 12.859 6.716 1.00 93.88 84 LEU A N 1
ATOM 661 C CA . LEU A 1 84 ? -2.957 11.910 7.747 1.00 93.88 84 LEU A CA 1
ATOM 662 C C . LEU A 1 84 ? -1.707 12.415 8.482 1.00 93.88 84 LEU A C 1
ATOM 664 O O . LEU A 1 84 ? -0.886 13.121 7.890 1.00 93.88 84 LEU A O 1
ATOM 668 N N . PRO A 1 85 ? -1.530 12.045 9.761 1.00 93.56 85 PRO A N 1
ATOM 669 C CA . PRO A 1 85 ? -0.276 12.273 10.468 1.00 93.56 85 PRO A CA 1
ATOM 670 C C . PRO A 1 85 ? 0.900 11.695 9.673 1.00 93.56 85 PRO A C 1
ATOM 672 O O . PRO A 1 85 ? 0.781 10.608 9.116 1.00 93.56 85 PRO A O 1
ATOM 675 N N . SER A 1 86 ? 2.052 12.370 9.666 1.00 88.94 86 SER A N 1
ATOM 676 C CA . SER A 1 86 ? 3.230 11.952 8.879 1.00 88.94 86 SER A CA 1
ATOM 677 C C . SER A 1 86 ? 3.792 10.576 9.261 1.00 88.94 86 SER A C 1
ATOM 679 O O . SER A 1 86 ? 4.599 10.004 8.535 1.00 88.94 86 SER A O 1
ATOM 681 N N . THR A 1 87 ? 3.375 10.026 10.404 1.00 91.62 87 THR A N 1
ATOM 682 C CA . THR A 1 87 ? 3.736 8.681 10.858 1.00 91.62 87 THR A CA 1
ATOM 683 C C . THR A 1 87 ? 2.764 7.600 10.393 1.00 91.62 87 THR A C 1
ATOM 685 O O . THR A 1 87 ? 3.038 6.428 10.652 1.00 91.62 87 THR A O 1
ATOM 688 N N . VAL A 1 88 ? 1.659 7.953 9.725 1.00 93.69 88 VAL A N 1
ATOM 689 C CA . VAL A 1 88 ? 0.636 7.011 9.259 1.00 93.69 88 VAL A CA 1
ATOM 690 C C . VAL A 1 88 ? 0.463 7.077 7.748 1.00 93.69 88 VAL A C 1
ATOM 692 O O . VAL A 1 88 ? 0.315 8.146 7.164 1.00 93.69 88 VAL A O 1
ATOM 695 N N . GLN A 1 89 ? 0.411 5.905 7.124 1.00 92.94 89 GLN A N 1
ATOM 696 C CA . GLN A 1 89 ? 0.229 5.746 5.691 1.00 92.94 89 GLN A CA 1
ATOM 697 C C . GLN A 1 89 ? -0.956 4.821 5.387 1.00 92.94 89 GLN A C 1
ATOM 699 O O . GLN A 1 89 ? -1.180 3.820 6.072 1.00 92.94 89 GLN A O 1
ATOM 704 N N . ILE A 1 90 ? -1.700 5.134 4.321 1.00 94.94 90 ILE A N 1
ATOM 705 C CA . ILE A 1 90 ? -2.637 4.190 3.702 1.00 94.94 90 ILE A CA 1
ATOM 706 C C . ILE A 1 90 ? -1.821 3.215 2.855 1.00 94.94 90 ILE A C 1
ATOM 708 O O . ILE A 1 90 ? -1.254 3.593 1.832 1.00 94.94 90 ILE A O 1
ATOM 712 N N . LEU A 1 91 ? -1.770 1.960 3.289 1.00 94.62 91 LEU A N 1
ATOM 713 C CA . LEU A 1 91 ? -1.105 0.880 2.564 1.00 94.62 91 LEU A CA 1
ATOM 714 C C . LEU A 1 91 ? -2.035 0.242 1.525 1.00 94.62 91 LEU A C 1
ATOM 716 O O . LEU A 1 91 ? -1.593 -0.219 0.476 1.00 94.62 91 LEU A O 1
ATOM 720 N N . THR A 1 92 ? -3.337 0.192 1.808 1.00 96.25 92 THR A N 1
ATOM 721 C CA . THR A 1 92 ? -4.340 -0.330 0.873 1.00 96.25 92 THR A CA 1
ATOM 722 C C . THR A 1 92 ? -5.645 0.429 1.029 1.00 96.25 92 THR A C 1
ATOM 724 O O . THR A 1 92 ? -6.097 0.639 2.154 1.00 96.25 92 THR A O 1
ATOM 727 N N . LEU A 1 93 ? -6.257 0.781 -0.098 1.00 95.81 93 LEU A N 1
ATOM 728 C CA . LEU A 1 93 ? -7.629 1.263 -0.195 1.00 95.81 93 LEU A CA 1
ATOM 729 C C . LEU A 1 93 ? -8.252 0.622 -1.438 1.00 95.81 93 LEU A C 1
ATOM 731 O O . LEU A 1 93 ? -7.989 1.066 -2.553 1.00 95.81 93 LEU A O 1
ATOM 735 N N . GLU A 1 94 ? -9.023 -0.446 -1.256 1.00 95.50 94 GLU A N 1
ATOM 736 C CA . GLU A 1 94 ? -9.575 -1.221 -2.374 1.00 95.50 94 GLU A CA 1
ATOM 737 C C . GLU A 1 94 ? -11.055 -1.576 -2.170 1.00 95.50 94 GLU A C 1
ATOM 739 O O . GLU A 1 94 ? -11.486 -1.785 -1.031 1.00 95.50 94 GLU A O 1
ATOM 744 N N . PRO A 1 95 ? -11.860 -1.660 -3.246 1.00 95.12 95 PRO A N 1
ATOM 745 C CA . PRO A 1 95 ? -13.203 -2.222 -3.165 1.00 95.12 95 PRO A CA 1
ATOM 746 C C . PRO A 1 95 ? -13.151 -3.675 -2.678 1.00 95.12 95 PRO A C 1
ATOM 748 O O . PRO A 1 95 ? -12.358 -4.468 -3.178 1.00 95.12 95 PRO A O 1
ATOM 751 N N . TRP A 1 96 ? -14.017 -4.036 -1.732 1.00 93.69 96 TRP A N 1
ATOM 752 C CA . TRP A 1 96 ? -14.099 -5.405 -1.206 1.00 93.69 96 TRP A CA 1
ATOM 753 C C . TRP A 1 96 ? -15.366 -6.124 -1.673 1.00 93.69 96 TRP A C 1
ATOM 755 O O . TRP A 1 96 ? -15.332 -7.257 -2.146 1.00 93.69 96 TRP A O 1
ATOM 765 N N . SER A 1 97 ? -16.510 -5.462 -1.529 1.00 92.06 97 SER A N 1
ATOM 766 C CA . SER A 1 97 ? -17.819 -5.910 -2.011 1.00 92.06 97 SER A CA 1
ATOM 767 C C . SER A 1 97 ? -18.731 -4.692 -2.154 1.00 92.06 97 SER A C 1
ATOM 769 O O . SER A 1 97 ? -18.305 -3.577 -1.858 1.00 92.06 97 SER A O 1
ATOM 771 N N . ASN A 1 98 ? -19.996 -4.891 -2.534 1.00 90.25 98 ASN A N 1
ATOM 772 C CA . ASN A 1 98 ? -20.982 -3.806 -2.561 1.00 90.25 98 ASN A CA 1
ATOM 773 C C . ASN A 1 98 ? -20.966 -3.024 -1.240 1.00 90.25 98 ASN A C 1
ATOM 775 O O . ASN A 1 98 ? -21.060 -3.632 -0.168 1.00 90.25 98 ASN A O 1
ATOM 779 N N . ASP A 1 99 ? -20.792 -1.705 -1.350 1.00 93.06 99 ASP A N 1
ATOM 780 C CA . ASP A 1 99 ? -20.737 -0.744 -0.243 1.00 93.06 99 ASP A CA 1
ATOM 781 C C . ASP A 1 99 ? -19.702 -1.078 0.844 1.00 93.06 99 ASP A C 1
ATOM 783 O O . ASP A 1 99 ? -19.849 -0.683 2.005 1.00 93.06 99 ASP A O 1
ATOM 787 N N . LYS A 1 100 ? -18.643 -1.821 0.486 1.00 96.00 100 LYS A N 1
ATOM 788 C CA . LYS A 1 100 ? -17.541 -2.154 1.392 1.00 96.00 100 LYS A CA 1
ATOM 789 C C . LYS A 1 100 ? -16.180 -1.887 0.781 1.00 96.00 100 LYS A C 1
ATOM 791 O O . LYS A 1 100 ? -15.896 -2.273 -0.352 1.00 96.00 100 LYS A O 1
ATOM 796 N N . ILE A 1 101 ? -15.307 -1.309 1.595 1.00 96.81 101 ILE A N 1
ATOM 797 C CA . ILE A 1 101 ? -13.929 -0.981 1.234 1.00 96.81 101 ILE A CA 1
ATOM 798 C C . ILE A 1 101 ? -12.989 -1.660 2.217 1.00 96.81 101 ILE A C 1
ATOM 800 O O . ILE A 1 101 ? -13.227 -1.645 3.424 1.00 96.81 101 ILE A O 1
ATOM 804 N N . LEU A 1 102 ? -11.902 -2.229 1.715 1.00 97.56 102 LEU A N 1
ATOM 805 C CA . LEU A 1 102 ? -10.792 -2.661 2.541 1.00 97.56 102 LEU A CA 1
ATOM 806 C C . LEU A 1 102 ? -9.787 -1.528 2.692 1.00 97.56 102 LEU A C 1
ATOM 808 O O . LEU A 1 102 ? -9.251 -1.009 1.713 1.00 97.56 102 LEU A O 1
ATOM 812 N N . LEU A 1 103 ? -9.516 -1.185 3.943 1.00 97.56 103 LEU A N 1
ATOM 813 C CA . LEU A 1 103 ? -8.537 -0.192 4.337 1.00 97.56 103 LEU A CA 1
ATOM 814 C C . LEU A 1 103 ? -7.424 -0.867 5.138 1.00 97.56 103 LEU A C 1
ATOM 816 O O . LEU A 1 103 ? -7.683 -1.519 6.153 1.00 97.56 103 LEU A O 1
ATOM 820 N N . ARG A 1 104 ? -6.172 -0.664 4.728 1.00 97.69 104 ARG A N 1
ATOM 821 C CA . ARG A 1 104 ? -4.994 -0.976 5.546 1.00 97.69 104 ARG A CA 1
ATOM 822 C C . ARG A 1 104 ? -4.262 0.306 5.895 1.00 97.69 104 ARG A C 1
ATOM 824 O O . ARG A 1 104 ? -3.876 1.060 5.004 1.00 97.69 104 ARG A O 1
ATOM 831 N N . LEU A 1 105 ? -4.064 0.519 7.191 1.00 97.00 105 LEU A N 1
ATOM 832 C CA . LEU A 1 105 ? -3.278 1.621 7.733 1.00 97.00 105 LEU A CA 1
ATOM 833 C C . LEU A 1 105 ? -2.001 1.069 8.353 1.00 97.00 105 LEU A C 1
ATOM 835 O O . LEU A 1 105 ? -2.048 0.065 9.068 1.00 97.00 105 LEU A O 1
ATOM 839 N N . GLU A 1 106 ? -0.889 1.743 8.102 1.00 95.56 106 GLU A N 1
ATOM 840 C CA . GLU A 1 106 ? 0.427 1.410 8.635 1.00 95.56 106 GLU A CA 1
ATOM 841 C C . GLU A 1 106 ? 1.007 2.592 9.407 1.00 95.56 106 GLU A C 1
ATOM 843 O O . GLU A 1 106 ? 0.969 3.726 8.933 1.00 95.56 106 GLU A O 1
ATOM 848 N N . HIS A 1 107 ? 1.584 2.319 10.577 1.00 94.38 107 HIS A N 1
ATOM 849 C CA . HIS A 1 107 ? 2.408 3.280 11.298 1.00 94.38 107 HIS A CA 1
ATOM 850 C C . HIS A 1 107 ? 3.890 3.103 10.938 1.00 94.38 107 HIS A C 1
ATOM 852 O O . HIS A 1 107 ? 4.563 2.218 11.468 1.00 94.38 107 HIS A O 1
ATOM 858 N N . ILE A 1 108 ? 4.417 3.978 10.084 1.00 89.69 108 ILE A N 1
ATOM 859 C CA . ILE A 1 108 ? 5.735 3.824 9.445 1.00 89.69 108 ILE A CA 1
ATOM 860 C C . ILE A 1 108 ? 6.926 4.236 10.323 1.00 89.69 108 ILE A C 1
ATOM 862 O O . ILE A 1 108 ? 8.081 4.004 9.965 1.00 89.69 108 ILE A O 1
ATOM 866 N N . SER A 1 109 ? 6.682 4.888 11.464 1.00 86.88 109 SER A N 1
ATOM 867 C CA . SER A 1 109 ? 7.762 5.268 12.381 1.00 86.88 109 SER A CA 1
ATOM 868 C C . SER A 1 109 ? 8.116 4.130 13.339 1.00 86.88 109 SER A C 1
ATOM 870 O O . SER A 1 109 ? 7.239 3.411 13.819 1.00 86.88 109 SER A O 1
ATOM 872 N N . THR A 1 110 ? 9.412 4.035 13.654 1.00 84.81 110 THR A N 1
ATOM 873 C CA . THR A 1 110 ? 10.006 3.097 14.624 1.00 84.81 110 THR A CA 1
ATOM 874 C C . THR A 1 110 ? 10.112 3.667 16.039 1.00 84.81 110 THR A C 1
ATOM 876 O O . THR A 1 110 ? 10.405 2.925 16.973 1.00 84.81 110 THR A O 1
ATOM 879 N N . LYS A 1 111 ? 9.915 4.980 16.204 1.00 85.62 111 LYS A N 1
ATOM 880 C CA . LYS A 1 111 ? 10.166 5.696 17.466 1.00 85.62 111 LYS A CA 1
ATOM 881 C C . LYS A 1 111 ? 9.000 6.552 17.939 1.00 85.62 111 LYS A C 1
ATOM 883 O O . LYS A 1 111 ? 8.975 6.907 19.109 1.00 85.62 111 LYS A O 1
ATOM 888 N N . ALA A 1 112 ? 8.089 6.929 17.043 1.00 86.19 112 ALA A N 1
ATOM 889 C CA . ALA A 1 112 ? 6.958 7.765 17.413 1.00 86.19 112 ALA A CA 1
ATOM 890 C C . ALA A 1 112 ? 5.916 6.979 18.217 1.00 86.19 112 ALA A C 1
ATOM 892 O O . ALA A 1 112 ? 5.755 5.766 18.030 1.00 86.19 112 ALA A O 1
ATOM 893 N N . ASP A 1 113 ? 5.223 7.707 19.090 1.00 92.25 113 ASP A N 1
ATOM 894 C CA . ASP A 1 113 ? 4.139 7.200 19.920 1.00 92.25 113 ASP A CA 1
ATOM 895 C C . ASP A 1 113 ? 2.935 6.751 19.090 1.00 92.25 113 ASP A C 1
ATOM 897 O O . ASP A 1 113 ? 2.810 7.049 17.903 1.00 92.25 113 ASP A O 1
ATOM 901 N N . ALA A 1 114 ? 2.023 6.033 19.744 1.00 94.50 114 ALA A N 1
ATOM 902 C CA . ALA A 1 114 ? 0.786 5.612 19.115 1.00 94.50 114 ALA A CA 1
ATOM 903 C C . ALA A 1 114 ? -0.062 6.818 18.679 1.00 94.50 114 ALA A C 1
ATOM 905 O O . ALA A 1 114 ? -0.194 7.803 19.406 1.00 94.50 114 ALA A O 1
ATOM 906 N N . VAL A 1 115 ? -0.691 6.700 17.513 1.00 94.56 115 VAL A N 1
ATOM 907 C CA . VAL A 1 115 ? -1.502 7.760 16.908 1.00 94.56 115 VAL A CA 1
ATOM 908 C C . VAL A 1 115 ? -2.934 7.277 16.739 1.00 94.56 115 VAL A C 1
ATOM 910 O O . VAL A 1 115 ? -3.162 6.157 16.284 1.00 94.56 115 VAL A O 1
ATOM 913 N N . THR A 1 116 ? -3.900 8.123 17.093 1.00 94.75 116 THR A N 1
ATOM 914 C CA . THR A 1 116 ? -5.331 7.855 16.909 1.00 94.75 116 THR A CA 1
ATOM 915 C C . THR A 1 116 ? -5.868 8.661 15.735 1.00 94.75 116 THR A C 1
ATOM 917 O O . THR A 1 116 ? -5.621 9.861 15.645 1.00 94.75 116 THR A O 1
ATOM 920 N N . ILE A 1 117 ? -6.602 7.997 14.845 1.00 93.44 117 ILE A N 1
ATOM 921 C CA . ILE A 1 117 ? -7.232 8.593 13.663 1.00 93.44 117 ILE A CA 1
ATOM 922 C C . ILE A 1 117 ? -8.722 8.281 13.707 1.00 93.44 117 ILE A C 1
ATOM 924 O O . ILE A 1 117 ? -9.098 7.147 13.992 1.00 93.44 117 ILE A O 1
ATOM 928 N N . ASP A 1 118 ? -9.559 9.267 13.401 1.00 93.38 118 ASP A N 1
ATOM 929 C CA . ASP A 1 118 ? -10.988 9.051 13.183 1.00 93.38 118 ASP A CA 1
ATOM 930 C C . ASP A 1 118 ? -11.260 8.742 11.709 1.00 93.38 118 ASP A C 1
ATOM 932 O O . ASP A 1 118 ? -10.899 9.519 10.823 1.00 93.38 118 ASP A O 1
ATOM 936 N N . LEU A 1 119 ? -11.869 7.588 11.447 1.00 94.00 119 LEU A N 1
ATOM 937 C CA . LEU A 1 119 ? -12.204 7.143 10.099 1.00 94.00 119 LEU A CA 1
ATOM 938 C C . LEU A 1 119 ? -13.595 7.583 9.636 1.00 94.00 119 LEU A C 1
ATOM 940 O O . LEU A 1 119 ? -13.860 7.448 8.443 1.00 94.00 119 LEU A O 1
ATOM 944 N N . GLU A 1 120 ? -14.472 8.084 10.517 1.00 91.19 120 GLU A N 1
ATOM 945 C CA . GLU A 1 120 ? -15.870 8.390 10.156 1.00 91.19 120 GLU A CA 1
ATOM 946 C C . GLU A 1 120 ? -15.954 9.378 8.983 1.00 91.19 120 GLU A C 1
ATOM 948 O O . GLU A 1 120 ? -16.666 9.143 8.003 1.00 91.19 120 GLU A O 1
ATOM 953 N N . ASP A 1 121 ? -15.168 10.450 9.083 1.00 86.38 121 ASP A N 1
ATOM 954 C CA . ASP A 1 121 ? -15.183 11.597 8.175 1.00 86.38 121 ASP A CA 1
ATOM 955 C C . ASP A 1 121 ? -13.854 11.812 7.436 1.00 86.38 121 ASP A C 1
ATOM 957 O O . ASP A 1 121 ? -13.620 12.872 6.857 1.00 86.38 121 ASP A O 1
ATOM 961 N N . LEU A 1 122 ? -12.971 10.811 7.412 1.00 93.94 122 LEU A N 1
ATOM 962 C CA . LEU A 1 122 ? -11.648 10.944 6.795 1.00 93.94 122 LEU A CA 1
ATOM 963 C C . LEU A 1 122 ? -11.716 11.172 5.273 1.00 93.94 122 LEU A C 1
ATOM 965 O O . LEU A 1 122 ? -10.895 11.907 4.720 1.00 93.94 122 LEU A O 1
ATOM 969 N N . PHE A 1 123 ? -12.685 10.556 4.594 1.00 94.81 123 PHE A N 1
ATOM 970 C CA . PHE A 1 123 ? -12.772 10.537 3.135 1.00 94.81 123 PHE A CA 1
ATOM 971 C C . PHE A 1 123 ? -13.826 11.517 2.599 1.00 94.81 123 PHE A C 1
ATOM 973 O O . PHE A 1 123 ? -14.927 11.639 3.128 1.00 94.81 123 PHE A O 1
ATOM 980 N N . VAL A 1 124 ? -13.489 12.220 1.516 1.00 93.56 124 VAL A N 1
ATOM 981 C CA . VAL A 1 124 ? -14.392 13.106 0.761 1.00 93.56 124 VAL A CA 1
ATOM 982 C C . VAL A 1 124 ? -15.473 12.334 -0.012 1.00 93.56 124 VAL A C 1
ATOM 984 O O . VAL A 1 124 ? -16.626 12.744 0.069 1.00 93.56 124 VAL A O 1
ATOM 987 N N . PRO A 1 125 ? -15.168 11.256 -0.769 1.00 92.69 125 PRO A N 1
ATOM 988 C CA . PRO A 1 125 ? -16.154 10.647 -1.673 1.00 92.6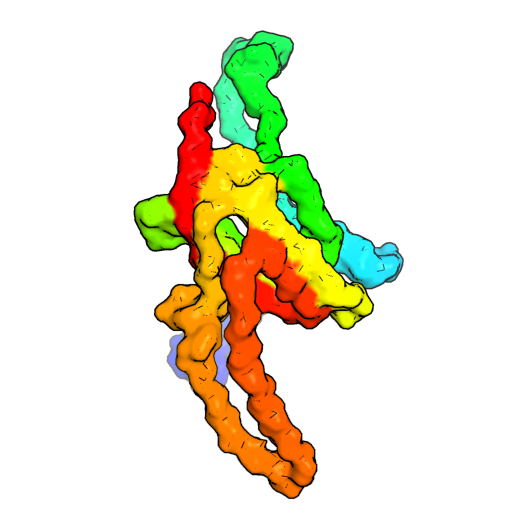9 125 PRO A CA 1
ATOM 989 C C . PRO A 1 125 ? -17.218 9.774 -0.989 1.00 92.69 125 PRO A C 1
ATOM 991 O O . PRO A 1 125 ? -18.229 9.444 -1.611 1.00 92.69 125 PRO A O 1
ATOM 994 N N . PHE A 1 126 ? -17.020 9.377 0.267 1.00 93.12 126 PHE A N 1
ATOM 995 C CA . PHE A 1 126 ? -17.952 8.507 0.981 1.00 93.12 126 PHE A CA 1
ATOM 996 C C . PHE A 1 126 ? -17.902 8.729 2.491 1.00 93.12 126 PHE A C 1
ATOM 998 O O . PHE A 1 126 ? -16.874 9.129 3.034 1.00 93.12 126 PHE A O 1
ATOM 1005 N N . LYS A 1 127 ? -19.008 8.407 3.167 1.00 93.06 127 LYS A N 1
ATOM 1006 C CA . LYS A 1 127 ? -19.091 8.328 4.628 1.00 93.06 127 LYS A CA 1
ATOM 1007 C C . LYS A 1 127 ? -18.814 6.904 5.101 1.00 93.06 127 LYS A C 1
ATOM 1009 O O . LYS A 1 127 ? -19.319 5.958 4.495 1.00 93.06 127 LYS A O 1
ATOM 1014 N N . VAL A 1 128 ? -18.071 6.746 6.197 1.00 94.06 128 VAL A N 1
ATOM 1015 C CA . VAL A 1 128 ? -17.897 5.447 6.865 1.00 94.06 128 VAL A CA 1
ATOM 1016 C C . VAL A 1 128 ? -19.019 5.243 7.885 1.00 94.06 128 VAL A C 1
ATOM 1018 O O . VAL A 1 128 ? -19.142 5.988 8.851 1.00 94.06 128 VAL A O 1
ATOM 1021 N N . ASN A 1 129 ? -19.836 4.214 7.672 1.00 91.75 129 ASN A N 1
ATOM 1022 C CA . ASN A 1 129 ? -20.977 3.866 8.524 1.00 91.75 129 ASN A CA 1
ATOM 1023 C C . ASN A 1 129 ? -20.637 2.785 9.559 1.00 91.75 129 ASN A C 1
ATOM 1025 O O . ASN A 1 129 ? -21.336 2.630 10.557 1.00 91.75 129 ASN A O 1
ATOM 1029 N N . GLY A 1 130 ? -19.597 1.994 9.301 1.00 91.69 130 GLY A N 1
ATOM 1030 C CA . GLY A 1 130 ? -19.211 0.879 10.155 1.00 91.69 130 GLY A CA 1
ATOM 1031 C C . GLY A 1 130 ? -17.813 0.383 9.832 1.00 91.69 130 GLY A C 1
ATOM 1032 O O . GLY A 1 130 ? -17.351 0.490 8.698 1.00 91.69 130 GLY A O 1
ATOM 1033 N N . ILE A 1 131 ? -17.126 -0.154 10.838 1.00 93.88 131 ILE A N 1
ATOM 1034 C CA . ILE A 1 131 ? -15.751 -0.646 10.717 1.00 93.88 131 ILE A CA 1
ATOM 1035 C C . ILE A 1 131 ? -15.665 -2.037 11.329 1.00 93.88 131 ILE A C 1
ATOM 1037 O O . ILE A 1 131 ? -16.193 -2.299 12.409 1.00 93.88 131 ILE A O 1
ATOM 1041 N N . ARG A 1 132 ? -14.970 -2.946 10.649 1.00 93.31 132 ARG A N 1
ATOM 1042 C CA . ARG A 1 132 ? -14.649 -4.281 11.165 1.00 93.31 132 ARG A CA 1
ATOM 1043 C C . ARG A 1 132 ? -13.156 -4.516 11.044 1.00 93.31 132 ARG A C 1
ATOM 1045 O O . ARG A 1 132 ? -12.634 -4.516 9.935 1.00 93.31 132 ARG A O 1
ATOM 1052 N N . GLU A 1 133 ? -12.468 -4.730 12.162 1.00 95.19 133 GLU A N 1
ATOM 1053 C CA . GLU A 1 133 ? -11.048 -5.084 12.126 1.00 95.19 133 GLU A CA 1
ATOM 1054 C C . GLU A 1 133 ? -10.861 -6.553 11.723 1.00 95.19 133 GLU A C 1
ATOM 1056 O O . GLU A 1 133 ? -11.483 -7.461 12.289 1.00 95.19 133 GLU A O 1
ATOM 1061 N N . MET A 1 134 ? -9.970 -6.782 10.765 1.00 94.69 134 MET A N 1
ATOM 1062 C CA . MET A 1 134 ? -9.701 -8.083 10.162 1.00 94.69 134 MET A CA 1
ATOM 1063 C C . MET A 1 134 ? -8.258 -8.539 10.425 1.00 94.69 134 MET A C 1
ATOM 1065 O O . MET A 1 134 ? -7.408 -7.801 10.933 1.00 94.69 134 MET A O 1
ATOM 1069 N N . THR A 1 135 ? -7.968 -9.792 10.094 1.00 95.31 135 THR A N 1
ATOM 1070 C CA . THR A 1 135 ? -6.608 -10.293 9.863 1.00 95.31 135 THR A CA 1
ATOM 1071 C C . THR A 1 135 ? -5.918 -9.523 8.727 1.00 95.31 135 THR A C 1
ATOM 1073 O O . THR A 1 135 ? -6.570 -8.839 7.945 1.00 95.31 135 THR A O 1
ATOM 1076 N N . ILE A 1 136 ? -4.586 -9.622 8.621 1.00 95.81 136 ILE A N 1
ATOM 1077 C CA . ILE A 1 136 ? -3.803 -8.881 7.609 1.00 95.81 136 ILE A CA 1
ATOM 1078 C C . ILE A 1 136 ? -4.170 -9.265 6.162 1.00 95.81 136 ILE A C 1
ATOM 1080 O O . ILE A 1 136 ? -4.191 -8.419 5.267 1.00 95.81 136 ILE A O 1
ATOM 1084 N N . ASP A 1 137 ? -4.533 -10.530 5.955 1.00 94.25 137 ASP A N 1
ATOM 1085 C CA . ASP A 1 137 ? -5.068 -11.085 4.707 1.00 94.25 137 ASP A CA 1
ATOM 1086 C C . ASP A 1 137 ? -6.558 -10.751 4.488 1.00 94.25 137 ASP A C 1
ATOM 1088 O O . ASP A 1 137 ? -7.103 -11.037 3.429 1.00 94.25 137 ASP A O 1
ATOM 1092 N N . GLY A 1 138 ? -7.222 -10.131 5.469 1.00 92.69 138 GLY A N 1
ATOM 1093 C CA . GLY A 1 138 ? -8.610 -9.679 5.392 1.00 92.69 138 GLY A CA 1
ATOM 1094 C C . GLY A 1 138 ? -9.673 -10.779 5.518 1.00 92.69 138 GLY A C 1
ATOM 1095 O O . GLY A 1 138 ? -10.860 -10.472 5.468 1.00 92.69 138 GLY A O 1
ATOM 1096 N N . ASN A 1 139 ? -9.311 -12.052 5.696 1.00 93.25 139 ASN A N 1
ATOM 1097 C CA . ASN A 1 139 ? -10.269 -13.163 5.588 1.00 93.25 139 ASN A CA 1
ATOM 1098 C C . ASN A 1 139 ? -11.062 -13.487 6.869 1.00 93.25 139 ASN A C 1
ATOM 1100 O O . ASN A 1 139 ? -12.089 -14.163 6.795 1.00 93.25 139 ASN A O 1
ATOM 1104 N N . LYS A 1 140 ? -10.605 -13.045 8.045 1.00 94.00 140 LYS A N 1
ATOM 1105 C CA . LYS A 1 140 ? -11.222 -13.351 9.345 1.00 94.00 140 LYS A CA 1
ATOM 1106 C C . LYS A 1 140 ? -11.261 -12.115 10.221 1.00 94.00 140 LYS A C 1
ATOM 1108 O O . LYS A 1 140 ? -10.372 -11.268 10.154 1.00 94.00 140 LYS A O 1
ATOM 1113 N N . LYS A 1 141 ? -12.262 -12.020 11.098 1.00 93.81 141 LYS A N 1
ATOM 1114 C CA . LYS A 1 141 ? -12.302 -10.922 12.069 1.00 93.81 141 LYS A CA 1
ATOM 1115 C C . LYS A 1 141 ? -11.159 -11.067 13.058 1.00 93.81 141 LYS A C 1
ATOM 1117 O O . LYS A 1 141 ? -10.880 -12.163 13.549 1.00 93.81 141 LYS A O 1
ATOM 1122 N N . LYS A 1 142 ? -10.540 -9.947 13.422 1.00 91.81 142 LYS A N 1
ATOM 1123 C CA . LYS A 1 142 ? -9.438 -9.930 14.390 1.00 91.81 142 LYS A CA 1
ATOM 1124 C C . LYS A 1 142 ? -9.847 -10.530 15.738 1.00 91.81 142 LYS A C 1
ATOM 1126 O O . LYS A 1 142 ? -9.062 -11.255 16.344 1.00 91.81 142 LYS A O 1
ATOM 1131 N N . SER A 1 143 ? -11.085 -10.276 16.160 1.00 89.50 143 SER A N 1
ATOM 1132 C CA . SER A 1 143 ? -11.679 -10.793 17.398 1.00 89.50 143 SER A CA 1
ATOM 1133 C C . SER A 1 143 ? -11.835 -12.317 17.433 1.00 89.50 143 SER A C 1
ATOM 1135 O O . SER A 1 143 ? -11.981 -12.888 18.508 1.00 89.50 143 SER A O 1
ATOM 1137 N N . GLU A 1 144 ? -11.830 -12.982 16.278 1.00 91.19 144 GLU A N 1
ATOM 1138 C CA . GLU A 1 144 ? -12.017 -14.434 16.162 1.00 91.19 144 GLU A CA 1
ATOM 1139 C C . GLU A 1 144 ? -10.676 -15.194 16.173 1.00 91.19 144 GLU A C 1
ATOM 1141 O O . GLU A 1 144 ? -10.653 -16.425 16.240 1.00 91.19 144 GLU A O 1
ATOM 1146 N N . ILE A 1 145 ? -9.543 -14.482 16.139 1.00 90.06 145 ILE A N 1
ATOM 1147 C CA . ILE A 1 145 ? -8.211 -15.092 16.153 1.00 90.06 145 ILE A CA 1
ATOM 1148 C C . ILE A 1 145 ? -7.909 -15.667 17.537 1.00 90.06 145 ILE A C 1
ATOM 1150 O O . ILE A 1 145 ? -7.953 -14.965 18.547 1.00 90.06 145 ILE A O 1
ATOM 1154 N N . ARG A 1 146 ? -7.476 -16.929 17.564 1.00 87.69 146 ARG A N 1
ATOM 1155 C CA . ARG A 1 146 ? -6.893 -17.576 18.743 1.00 87.69 146 ARG A CA 1
ATOM 1156 C C . ARG A 1 146 ? -5.433 -17.902 18.457 1.00 87.69 146 ARG A C 1
ATOM 1158 O O . ARG A 1 146 ? -5.140 -18.589 17.482 1.00 87.69 146 ARG A O 1
ATOM 1165 N N . ARG A 1 147 ? -4.517 -17.383 19.277 1.00 84.31 147 ARG A N 1
ATOM 1166 C CA . ARG A 1 147 ? -3.088 -17.703 19.173 1.00 84.31 147 ARG A CA 1
ATOM 1167 C C . ARG A 1 147 ? -2.776 -18.972 19.956 1.00 84.31 147 ARG A C 1
ATOM 1169 O O . ARG A 1 147 ? -3.319 -19.173 21.039 1.00 84.31 147 ARG A O 1
ATOM 1176 N N . LEU A 1 148 ? -1.888 -19.792 19.402 1.00 86.12 148 LEU A N 1
ATOM 1177 C CA . LEU A 1 148 ? -1.259 -20.875 20.149 1.00 86.12 148 LEU A CA 1
ATOM 1178 C C . LEU A 1 148 ? -0.396 -20.276 21.264 1.00 86.12 148 LEU A C 1
ATOM 1180 O O . LEU A 1 148 ? 0.235 -19.235 21.072 1.00 86.12 148 LEU A O 1
ATOM 1184 N N . VAL A 1 149 ? -0.402 -20.936 22.419 1.00 81.94 149 VAL A N 1
ATOM 1185 C CA . VAL A 1 149 ? 0.443 -20.591 23.563 1.00 81.94 149 VAL A CA 1
ATOM 1186 C C . VAL A 1 149 ? 1.603 -21.571 23.569 1.00 81.94 149 VAL A C 1
ATOM 1188 O O . VAL A 1 149 ? 1.385 -22.782 23.588 1.00 81.94 149 VAL A O 1
ATOM 1191 N N . TRP A 1 150 ? 2.819 -21.039 23.518 1.00 77.56 150 TRP A N 1
ATOM 1192 C CA . TRP A 1 150 ? 4.048 -21.821 23.538 1.00 77.56 150 TRP A CA 1
ATOM 1193 C C . TRP A 1 150 ? 4.735 -21.642 24.888 1.00 77.56 150 TRP A C 1
ATOM 1195 O O . TRP A 1 150 ? 4.781 -20.531 25.414 1.00 77.56 150 TRP A O 1
ATOM 1205 N N . ASN A 1 151 ? 5.265 -22.737 25.428 1.00 78.00 151 ASN A N 1
ATOM 1206 C CA . ASN A 1 151 ? 6.144 -22.697 26.589 1.00 78.00 151 ASN A CA 1
ATOM 1207 C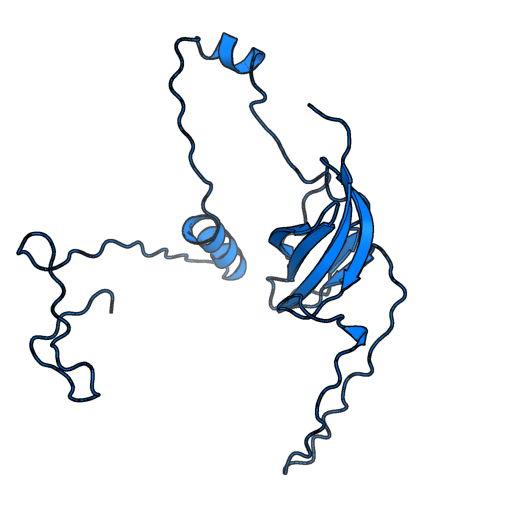 C . ASN A 1 151 ? 7.580 -22.611 26.068 1.00 78.00 151 ASN A C 1
ATOM 1209 O O . ASN A 1 151 ? 8.039 -23.538 25.403 1.00 78.00 151 ASN A O 1
ATOM 1213 N N . GLU A 1 152 ? 8.264 -21.501 26.326 1.00 72.75 152 GLU A N 1
ATOM 1214 C CA . GLU A 1 152 ? 9.687 -21.371 26.008 1.00 72.75 152 GLU A CA 1
ATOM 1215 C C . GLU A 1 152 ? 10.538 -22.097 27.065 1.00 72.75 152 GLU A C 1
ATOM 1217 O O . GLU A 1 152 ? 10.165 -22.159 28.237 1.00 72.75 152 GLU A O 1
ATOM 1222 N N . GLU A 1 153 ? 11.685 -22.657 26.660 1.00 74.62 153 GLU A N 1
ATOM 1223 C CA . GLU A 1 153 ? 12.621 -23.338 27.579 1.00 74.62 153 GLU A CA 1
ATOM 1224 C C . GLU A 1 153 ? 13.237 -22.382 28.611 1.00 74.62 153 GLU A C 1
ATOM 1226 O O . GLU A 1 153 ? 13.600 -22.781 29.717 1.00 74.62 153 GLU A O 1
ATOM 1231 N N . ILE A 1 154 ? 13.336 -21.103 28.259 1.00 72.19 154 ILE A N 1
ATOM 1232 C CA . ILE A 1 154 ? 13.772 -20.026 29.140 1.00 72.19 154 ILE A CA 1
ATOM 1233 C C . ILE A 1 154 ? 12.483 -19.361 29.611 1.00 72.19 154 ILE A C 1
ATOM 1235 O O . ILE A 1 154 ? 11.704 -18.951 28.763 1.00 72.19 154 ILE A O 1
ATOM 1239 N N . GLY A 1 155 ? 12.239 -19.301 30.924 1.00 60.25 155 GLY A N 1
ATOM 1240 C CA . GLY A 1 155 ? 10.958 -18.974 31.585 1.00 60.25 155 GLY A CA 1
ATOM 1241 C C . GLY A 1 155 ? 10.314 -17.601 31.318 1.00 60.25 155 GLY A C 1
ATOM 1242 O O . GLY A 1 155 ? 9.698 -17.026 32.214 1.00 60.25 155 GLY A O 1
ATOM 1243 N N . ASN A 1 156 ? 10.416 -17.071 30.105 1.00 61.97 156 ASN A N 1
ATOM 1244 C CA . ASN A 1 156 ? 9.630 -15.967 29.601 1.00 61.97 156 ASN A CA 1
ATOM 1245 C C . ASN A 1 156 ? 8.250 -16.492 29.209 1.00 61.97 156 ASN A C 1
ATOM 1247 O O . ASN A 1 156 ? 7.994 -16.890 28.075 1.00 61.97 156 ASN A O 1
ATOM 1251 N N . THR A 1 157 ? 7.325 -16.483 30.164 1.00 57.59 157 THR A N 1
ATOM 1252 C CA . THR A 1 157 ? 5.913 -16.715 29.865 1.00 57.59 157 THR A CA 1
ATOM 1253 C C . THR A 1 157 ? 5.424 -15.605 28.934 1.00 57.59 157 THR A C 1
ATOM 1255 O O . THR A 1 157 ? 5.151 -14.487 29.378 1.00 57.59 157 THR A O 1
ATOM 1258 N N . ILE A 1 158 ? 5.293 -15.891 27.635 1.00 59.19 158 ILE A N 1
ATOM 1259 C CA . ILE A 1 158 ? 4.599 -14.992 26.713 1.00 59.19 158 ILE A CA 1
ATOM 1260 C C . ILE A 1 158 ? 3.118 -15.035 27.086 1.00 59.19 158 ILE A C 1
ATOM 1262 O O . ILE A 1 158 ? 2.380 -15.951 26.722 1.00 59.19 158 ILE A O 1
ATOM 1266 N N . ILE A 1 159 ? 2.672 -14.029 27.837 1.00 59.66 159 ILE A N 1
ATOM 1267 C CA . ILE A 1 159 ? 1.254 -13.839 28.120 1.00 59.66 159 ILE A CA 1
ATOM 1268 C C . ILE A 1 159 ? 0.584 -13.507 26.788 1.00 59.66 159 ILE A C 1
ATOM 1270 O O . ILE A 1 159 ? 0.810 -12.441 26.206 1.00 59.66 159 ILE A O 1
ATOM 1274 N N . ALA A 1 160 ? -0.234 -14.435 26.287 1.00 56.38 160 ALA A N 1
ATOM 1275 C CA . ALA A 1 160 ? -1.079 -14.179 25.135 1.00 56.38 160 ALA A CA 1
ATOM 1276 C C . ALA A 1 160 ? -1.906 -12.920 25.421 1.00 56.38 160 ALA A C 1
ATOM 1278 O O . ALA A 1 160 ? -2.647 -12.860 26.403 1.00 56.38 160 ALA A O 1
ATOM 1279 N N . SER A 1 161 ? -1.750 -11.897 24.579 1.00 55.12 161 SER A N 1
ATOM 1280 C CA . SER A 1 161 ? -2.532 -10.669 24.689 1.00 55.12 161 SER A CA 1
ATOM 1281 C C . SER A 1 161 ? -4.006 -11.061 24.645 1.00 55.12 161 SER A C 1
ATOM 1283 O O . SER A 1 161 ? -4.437 -11.681 23.668 1.00 55.12 161 SER A O 1
ATOM 1285 N N . ALA A 1 162 ? -4.760 -10.735 25.697 1.00 49.75 162 ALA A N 1
ATOM 1286 C CA . ALA A 1 162 ? -6.199 -10.943 25.700 1.00 49.75 162 ALA A CA 1
ATOM 1287 C C . ALA A 1 162 ? -6.798 -10.289 24.441 1.00 49.75 162 ALA A C 1
ATOM 1289 O O . ALA A 1 162 ? -6.329 -9.218 24.040 1.00 49.75 162 ALA A O 1
ATOM 1290 N N . PRO A 1 163 ? -7.796 -10.909 23.790 1.00 50.19 163 PRO A N 1
ATOM 1291 C CA . PRO A 1 163 ? -8.514 -10.251 22.714 1.00 50.19 163 PRO A CA 1
ATOM 1292 C C . PRO A 1 163 ? -9.194 -9.015 23.303 1.00 50.19 163 PRO A C 1
ATOM 1294 O O . PRO A 1 163 ? -10.209 -9.118 23.988 1.00 50.19 163 PRO A O 1
ATOM 1297 N N . THR A 1 164 ? -8.605 -7.840 23.089 1.00 50.88 164 THR A N 1
ATOM 1298 C CA . THR A 1 164 ? -9.224 -6.584 23.492 1.00 50.88 164 THR A CA 1
ATOM 1299 C C . THR A 1 164 ? -10.420 -6.372 22.577 1.00 50.88 164 THR A C 1
ATOM 1301 O O . THR A 1 164 ? -10.279 -5.890 21.455 1.00 50.88 164 THR A O 1
ATOM 1304 N N . SER A 1 165 ? -11.608 -6.764 23.035 1.00 47.44 165 SER A N 1
ATOM 1305 C CA . SER A 1 165 ? -12.864 -6.343 22.425 1.00 47.44 165 SER A CA 1
ATOM 1306 C C . SER A 1 165 ? -13.067 -4.866 22.757 1.00 47.44 165 SER A C 1
ATOM 1308 O O . SER A 1 165 ? -13.847 -4.516 23.643 1.00 47.44 165 SER A O 1
ATOM 1310 N N . GLN A 1 166 ? -12.300 -3.982 22.117 1.00 53.69 166 GLN A N 1
ATOM 1311 C CA . GLN A 1 166 ? -12.664 -2.574 22.155 1.00 53.69 166 GLN A CA 1
ATOM 1312 C C . GLN A 1 166 ? -13.992 -2.425 21.402 1.00 53.69 166 GLN A C 1
ATOM 1314 O O . GLN A 1 166 ? -14.155 -3.044 20.344 1.00 53.69 166 GLN A O 1
ATOM 1319 N N . PRO A 1 167 ? -14.961 -1.670 21.948 1.00 53.09 167 PRO A N 1
ATOM 1320 C CA . PRO A 1 167 ? -16.160 -1.322 21.203 1.00 53.09 167 PRO A CA 1
ATOM 1321 C C . PRO A 1 167 ? -15.748 -0.682 19.875 1.00 53.09 167 PRO A C 1
ATOM 1323 O O . PRO A 1 167 ? -14.716 -0.013 19.797 1.00 53.09 167 PRO A O 1
ATOM 1326 N N . ILE A 1 168 ? -16.532 -0.938 18.829 1.00 58.53 168 ILE A N 1
ATOM 1327 C CA . ILE A 1 168 ? -16.260 -0.460 17.472 1.00 58.53 168 ILE A CA 1
ATOM 1328 C C . ILE A 1 168 ? -16.460 1.059 17.467 1.00 58.53 168 ILE A C 1
ATOM 1330 O O . ILE A 1 168 ? -17.551 1.557 17.215 1.00 58.53 168 ILE A O 1
ATOM 1334 N N . SER A 1 169 ? -15.405 1.781 17.830 1.00 77.19 169 SER A N 1
ATOM 1335 C CA . SER A 1 169 ? -15.266 3.212 17.607 1.00 77.19 169 SER A CA 1
ATOM 1336 C C . SER A 1 169 ? -14.693 3.425 16.211 1.00 77.19 169 SER A C 1
ATOM 1338 O O . SER A 1 169 ? -13.860 2.640 15.750 1.00 77.19 169 SER A O 1
ATOM 1340 N N . THR A 1 170 ? -15.113 4.495 15.544 1.00 85.06 170 THR A N 1
ATOM 1341 C CA . THR A 1 170 ? -14.481 4.964 14.303 1.00 85.06 170 THR A CA 1
ATOM 1342 C C . THR A 1 170 ? -13.075 5.502 14.531 1.00 85.06 170 THR A C 1
ATOM 1344 O O . THR A 1 170 ? -12.293 5.605 13.586 1.00 85.06 170 THR A O 1
ATOM 1347 N N . GLN A 1 171 ? -12.721 5.747 15.794 1.00 91.12 171 GLN A N 1
ATOM 1348 C CA . GLN A 1 171 ? -11.378 6.105 16.214 1.00 91.12 171 GLN A CA 1
ATOM 1349 C C . GLN A 1 171 ? -10.496 4.865 16.341 1.00 91.12 171 GLN A C 1
ATOM 1351 O O . GLN A 1 171 ? -10.696 4.003 17.202 1.00 91.12 171 GLN A O 1
ATOM 1356 N N . VAL A 1 172 ? -9.472 4.800 15.497 1.00 92.50 172 VAL A N 1
ATOM 1357 C CA . VAL A 1 172 ? -8.504 3.709 15.455 1.00 92.50 172 VAL A CA 1
ATOM 1358 C C . VAL A 1 172 ? -7.140 4.199 15.920 1.00 92.50 172 VAL A C 1
ATOM 1360 O O . VAL A 1 172 ? -6.560 5.118 15.352 1.00 92.50 172 VAL A O 1
ATOM 1363 N N . THR A 1 173 ? -6.599 3.561 16.956 1.00 94.69 173 THR A N 1
ATOM 1364 C CA . THR A 1 173 ? -5.218 3.791 17.394 1.00 94.69 173 THR A CA 1
ATOM 1365 C C . THR A 1 173 ? -4.266 2.829 16.687 1.00 94.69 173 THR A C 1
ATOM 1367 O O . THR A 1 173 ? -4.495 1.614 16.687 1.00 94.69 173 THR A O 1
ATOM 1370 N N . LEU A 1 174 ? -3.191 3.351 16.101 1.00 94.94 174 LEU A N 1
ATOM 1371 C CA . LEU A 1 174 ? -2.072 2.577 15.575 1.00 94.94 174 LEU A CA 1
ATOM 1372 C C . LEU A 1 174 ? -0.858 2.750 16.479 1.00 94.94 174 LEU A C 1
ATOM 1374 O O . LEU A 1 174 ? -0.448 3.871 16.767 1.00 94.94 174 LEU A O 1
ATOM 1378 N N . LYS A 1 175 ? -0.278 1.633 16.913 1.00 95.12 175 LYS A N 1
ATOM 1379 C CA . LYS A 1 175 ? 1.013 1.615 17.605 1.00 95.12 175 LYS A CA 1
ATOM 1380 C C . LYS A 1 175 ? 2.159 1.684 16.600 1.00 95.12 175 LYS A C 1
ATOM 1382 O O . LYS A 1 175 ? 1.987 1.358 15.429 1.00 95.12 175 LYS A O 1
ATOM 1387 N N . THR A 1 176 ? 3.339 2.031 17.093 1.00 93.19 176 THR A N 1
ATOM 1388 C CA . THR A 1 176 ? 4.608 1.997 16.363 1.00 93.19 176 THR A CA 1
ATOM 1389 C C . THR A 1 176 ? 4.772 0.686 15.580 1.00 93.19 176 THR A C 1
ATOM 1391 O O . THR A 1 176 ? 4.566 -0.392 16.141 1.00 93.19 176 THR A O 1
ATOM 1394 N N . MET A 1 177 ? 5.121 0.772 14.290 1.00 92.38 177 MET A N 1
ATOM 1395 C CA . MET A 1 177 ? 5.279 -0.365 13.362 1.00 92.38 177 MET A CA 1
ATOM 1396 C C . MET A 1 177 ? 4.037 -1.259 13.180 1.00 92.38 177 MET A C 1
ATOM 1398 O O . MET A 1 177 ? 4.142 -2.382 12.685 1.00 92.38 177 MET A O 1
ATOM 1402 N N . GLN A 1 178 ? 2.849 -0.813 13.595 1.00 95.25 178 GLN A N 1
ATOM 1403 C CA . GLN A 1 178 ? 1.633 -1.609 13.469 1.00 95.25 178 GLN A CA 1
ATOM 1404 C C . GLN A 1 178 ? 0.971 -1.399 12.107 1.00 95.25 178 GLN A C 1
ATOM 1406 O O . GLN A 1 178 ? 0.754 -0.267 11.679 1.00 95.25 178 GLN A O 1
ATOM 1411 N N . ILE A 1 179 ? 0.542 -2.502 11.492 1.00 97.31 179 ILE A N 1
ATOM 1412 C CA . ILE A 1 179 ? -0.413 -2.503 10.381 1.00 97.31 179 ILE A CA 1
ATOM 1413 C C . ILE A 1 179 ? -1.762 -2.990 10.911 1.00 97.31 179 ILE A C 1
ATOM 1415 O O . ILE A 1 179 ? -1.843 -4.050 11.545 1.00 97.31 179 ILE A O 1
ATOM 1419 N N . ARG A 1 180 ? -2.829 -2.230 10.660 1.00 96.75 180 ARG A N 1
ATOM 1420 C CA . ARG A 1 180 ? -4.211 -2.620 10.979 1.00 96.75 180 ARG A CA 1
ATOM 1421 C C . ARG A 1 180 ? -5.038 -2.684 9.703 1.00 96.75 180 ARG A C 1
ATOM 1423 O O . ARG A 1 180 ? -4.891 -1.850 8.816 1.00 96.75 180 ARG A O 1
ATOM 1430 N N . THR A 1 181 ? -5.874 -3.713 9.608 1.00 97.50 181 THR A N 1
ATOM 1431 C CA . THR A 1 181 ? -6.711 -4.001 8.436 1.00 97.50 181 THR A CA 1
ATOM 1432 C C . THR A 1 181 ? -8.173 -3.883 8.828 1.00 97.50 181 THR A C 1
ATOM 1434 O O . THR A 1 181 ? -8.593 -4.468 9.826 1.00 97.50 181 THR A O 1
ATOM 1437 N N . PHE A 1 182 ? -8.944 -3.148 8.037 1.00 96.62 182 PHE A N 1
ATOM 1438 C CA . PHE A 1 182 ? -10.338 -2.840 8.307 1.00 96.62 182 PHE A CA 1
ATOM 1439 C C . PHE A 1 182 ? -11.191 -3.057 7.067 1.00 96.62 182 PHE A C 1
ATOM 1441 O O . PHE A 1 182 ? -10.820 -2.628 5.981 1.00 96.62 182 PHE A O 1
ATOM 1448 N N . VAL A 1 183 ? -12.366 -3.651 7.244 1.00 96.44 183 VAL A N 1
ATOM 1449 C CA . VAL A 1 183 ? -13.453 -3.558 6.268 1.00 96.44 183 VAL A CA 1
ATOM 1450 C C . VAL A 1 183 ? -14.384 -2.443 6.721 1.00 96.44 183 VAL A C 1
ATOM 1452 O O . VAL A 1 183 ? -14.962 -2.519 7.809 1.00 96.44 183 VAL A O 1
ATOM 1455 N N . LEU A 1 184 ? -14.506 -1.417 5.890 1.00 95.81 184 LEU A N 1
ATOM 1456 C CA . LEU A 1 184 ? -15.387 -0.272 6.069 1.00 95.81 184 LEU A CA 1
ATOM 1457 C C . LEU A 1 184 ? -16.714 -0.554 5.370 1.00 95.81 184 LEU A C 1
ATOM 1459 O O . LEU A 1 184 ? -16.704 -0.966 4.214 1.00 95.81 184 LEU A O 1
ATOM 1463 N N . ASP A 1 185 ? -17.835 -0.311 6.039 1.00 95.00 185 ASP A N 1
ATOM 1464 C CA . ASP A 1 185 ? -19.136 -0.153 5.386 1.00 95.00 185 ASP A CA 1
ATOM 1465 C C . ASP A 1 185 ? -19.309 1.318 5.027 1.00 95.00 185 ASP A C 1
ATOM 1467 O O . ASP A 1 185 ? -19.168 2.175 5.903 1.00 95.00 185 ASP A O 1
ATOM 1471 N N . VAL A 1 186 ? -19.605 1.620 3.765 1.00 94.94 186 VAL A N 1
ATOM 1472 C CA . VAL A 1 186 ? -19.602 2.998 3.268 1.00 94.94 186 VAL A CA 1
ATOM 1473 C C . VAL A 1 186 ? -20.900 3.379 2.572 1.00 94.94 186 VAL A C 1
ATOM 1475 O O . VAL A 1 186 ? -21.586 2.542 1.997 1.00 94.94 186 VAL A O 1
ATOM 1478 N N . SER A 1 187 ? -21.226 4.667 2.609 1.00 93.19 187 SER A N 1
ATOM 1479 C CA . SER A 1 187 ? -22.239 5.275 1.745 1.00 93.19 187 SER A CA 1
ATOM 1480 C C . SER A 1 187 ? -21.581 6.339 0.887 1.00 93.19 187 SER A C 1
ATOM 1482 O O . SER A 1 187 ? -20.975 7.273 1.414 1.00 93.19 187 SER A O 1
ATOM 1484 N N . TYR A 1 188 ? -21.700 6.205 -0.429 1.00 90.94 188 TYR A N 1
ATOM 1485 C CA . TYR A 1 188 ? -21.173 7.189 -1.365 1.00 90.94 188 TYR A CA 1
ATOM 1486 C C . TYR A 1 188 ? -22.039 8.444 -1.363 1.00 90.94 188 TYR A C 1
ATOM 1488 O O . TYR A 1 188 ? -23.270 8.367 -1.348 1.00 90.94 188 TYR A O 1
ATOM 1496 N N . TYR A 1 189 ? -21.393 9.605 -1.393 1.00 85.25 189 TYR A N 1
ATOM 1497 C CA . TYR A 1 189 ? -22.107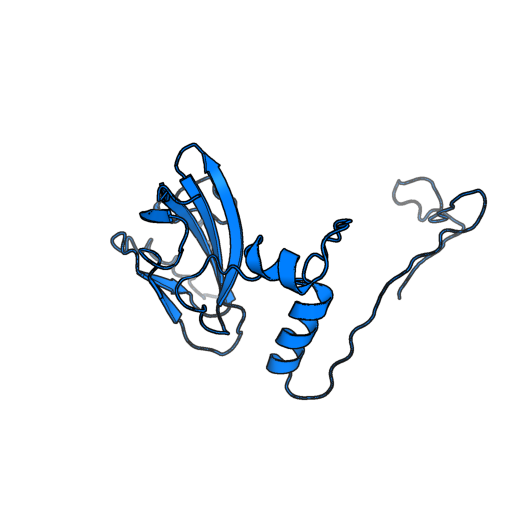 10.838 -1.687 1.00 85.25 189 TYR A CA 1
ATOM 1498 C C . TYR A 1 189 ? -22.432 10.869 -3.187 1.00 85.25 189 TYR A C 1
ATOM 1500 O O . TYR A 1 189 ? -21.614 10.463 -4.013 1.00 85.25 189 TYR A O 1
ATOM 1508 N N . ASN A 1 190 ? -23.620 11.355 -3.558 1.00 58.78 190 ASN A N 1
ATOM 1509 C CA . ASN A 1 190 ? -23.930 11.663 -4.955 1.00 58.78 190 ASN A CA 1
ATOM 1510 C C . ASN A 1 190 ? -23.095 12.876 -5.374 1.00 58.78 190 ASN A C 1
ATOM 1512 O O . ASN A 1 190 ? -23.533 14.017 -5.241 1.00 58.78 190 ASN A O 1
ATOM 1516 N N . THR A 1 191 ? -21.876 12.635 -5.837 1.00 53.50 191 THR A N 1
ATOM 1517 C CA . THR A 1 191 ? -21.000 13.677 -6.370 1.00 53.50 191 THR A CA 1
ATOM 1518 C C . THR A 1 191 ? -20.374 13.202 -7.671 1.00 53.50 191 THR A C 1
ATOM 1520 O O . THR A 1 191 ? -19.391 12.464 -7.648 1.00 53.50 191 THR A O 1
ATOM 1523 N N . PHE A 1 192 ? -20.955 13.663 -8.780 1.00 46.22 192 PHE A N 1
ATOM 1524 C CA . PHE A 1 192 ? -20.278 13.932 -10.046 1.00 46.22 192 PHE A CA 1
ATOM 1525 C C . PHE A 1 192 ? -20.648 15.352 -10.466 1.00 46.22 192 PHE A C 1
ATOM 1527 O O . PHE A 1 192 ? -21.860 15.663 -10.415 1.00 46.22 192 PHE A O 1
#

Organism: Riptortus pedestris (NCBI:txid329032)